Protein 9HI3 (pdb70)

Nearest PDB structures (foldseek):
  1a70-assembly1_A  TM=9.924E-01  e=4.306E-17  Spinacia oleracea
  4zho-assembly2_B  TM=9.972E-01  e=6.052E-15  Arabidopsis thaliana
  4zhp-assembly1_A  TM=9.972E-01  e=7.150E-15  Solanum tuberosum
  1off-assembly1_A  TM=9.955E-01  e=8.930E-15  Synechocystis sp. PCC 6803
  7akt-assembly1_A  TM=9.964E-01  e=3.787E-14  Chlamydomonas reinhardtii

InterPro domains:
  IPR001041 2Fe-2S ferredoxin-type iron-sulfur binding domain [PF00111] (62-131)
  IPR001041 2Fe-2S ferredoxin-type iron-sulfur binding domain [PS51085] (53-143)
  IPR001041 2Fe-2S ferredoxin-type iron-sulfur binding domain [cd00207] (55-138)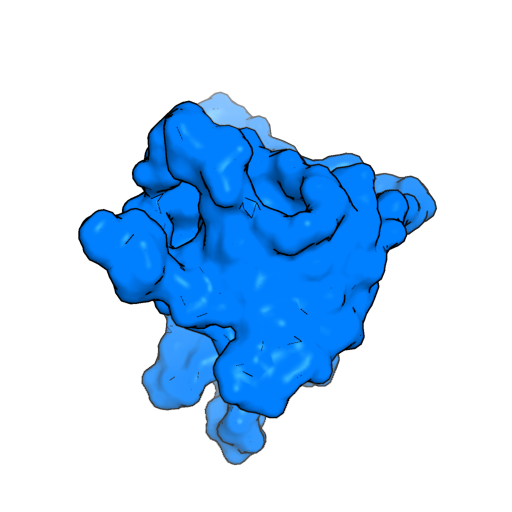
  IPR006058 2Fe-2S ferredoxin, iron-sulphur binding site [PS00197] (89-97)
  IPR010241 Ferredoxin [2Fe-2S], plant and bacteria [TIGR02008] (51-146)
  IPR012675 Beta-grasp domain superfamily [G3DSA:3.10.20.30] (50-147)
  IPR036010 2Fe-2S ferredoxin-like superfamily [SSF54292] (47-144)

Solvent-accessible surface area: 9962 Å² total; per-residue (Å²): 127,135,27,65,122,49,181,19,65,37,11,89,149,0,120,92,92,48,36,66,11,8,0,16,0,4,0,18,2,43,45,97,0,42,10,69,90,36,106,40,60,27,43,35,57,117,64,26,0,2,110,59,1,55,143,19,0,68,189,2,106,13,140,26,173,42,99,40,131,29,44,2,0,0,0,5,0,63,96,154,33,77,45,53,37,20,91,28,110,16,31,76,34,10,49,62,60,109,69,114,40,54,49,55,82,0,21,0,52,19,98,138,34,98,49,91,15,113,0,42,57,31,11,22,0,0,2,4,0,27,62,95,60,26,114,11,45,44,57,43,20,68,0,67,30,18,18,5,1,0,38,42,112,91,35,54,29,48,21,118,61,20,81,100,10,79,96,86,50,66,111,106,14,15,0,0,3,7,4,0,27,0,73,34,81,4,32,0,42,7,79,51,68,147,94,10,82,116

Foldseek 3Di:
DWWDDQDAFDQVVCQVVQHKWKWKKWWKAAQQFATHLIGIPDIVPPPGGPVRNVVSSRPTGDHDNHIGGTWMWMWTGHHPGDIDIGTDDGDCVNNPHPDFADWAKEWEQEPVGIDIDIFGQRGFQVVRCVSVVHDAFDDPLQLAALGWKKFWDDADKDQVRHDNDDVVVVVRGIDRRSRIGGPYYTYIYTPCSVVVVD

Sequence (198 aa):
FRALHRRVNYPSRAKALGVEGKVRRVKKFDITGSGTVTNVQVLSETPDGVFGDDVVKDMARWRYRTEEAPVENQVVSIVFKLNGHIRVDDQQGSAGSAGSAGSAAAYKVTLVTPTGNVEFQCPDDVYILDAAEEEEGIDLPYSCRAGSCSSCAGKLKTTGSLNQDDQSFLDDDDQIDEGWVLTCAAYPVSDVTIEETHKEEELTA

Radius of gyration: 17.13 Å; Cα contacts (8 Å, |Δi|>4): 457; chains: 1; bounding box: 43×39×42 Å

Organism: Spinacia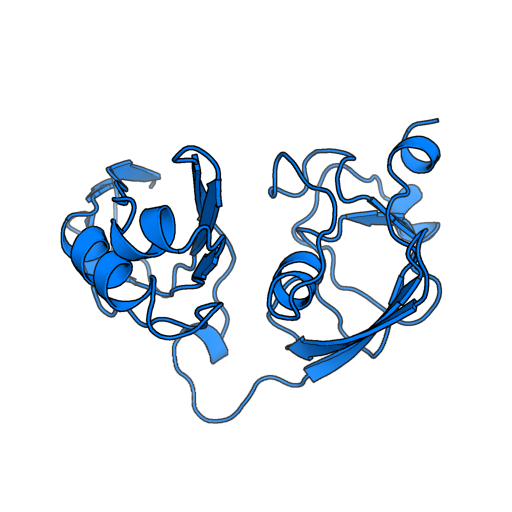 oleracea (NCBI:txid3562)

B-factor: mean 24.57, std 9.2, range [10.28, 77.16]

Structure (mmCIF, N/CA/C/O backbone):
data_9HI3
#
_entry.id   9HI3
#
_cell.length_a   66.678
_cell.length_b   67.446
_cell.length_c   85.969
_cell.angle_alpha   90.00
_cell.angle_beta   90.00
_cell.angle_gamma   90.00
#
_symmetry.space_group_name_H-M   'C 2 2 21'
#
loop_
_entity.id
_entity.type
_entity.pdbx_description
1 polymer 'Protein TonB,Ferredoxin-1, chloroplastic'
2 non-polymer 'FE2/S2 (INORGANIC) CLUSTER'
3 non-polymer 'NICKEL (II) ION'
4 non-polymer 'POTASSIUM ION'
5 water water
#
loop_
_atom_site.group_PDB
_atom_site.id
_atom_site.type_symbol
_atom_site.label_atom_id
_atom_site.label_alt_id
_atom_site.label_comp_id
_atom_site.label_asym_id
_atom_site.label_entity_id
_atom_site.label_seq_id
_atom_site.pdbx_PDB_ins_code
_atom_site.Cartn_x
_atom_site.Cartn_y
_atom_site.Cartn_z
_atom_site.occupancy
_atom_site.B_iso_or_equiv
_atom_site.auth_seq_id
_atom_site.auth_comp_id
_atom_site.auth_asym_id
_atom_site.auth_atom_id
_atom_site.pdbx_PDB_model_num
ATOM 1 N N . PHE A 1 1 ? -8.750 -2.029 6.069 1.00 38.28 13 PHE A N 1
ATOM 2 C CA . PHE A 1 1 ? -7.999 -3.307 5.891 1.00 34.18 13 PHE A CA 1
ATOM 3 C C . PHE A 1 1 ? -6.492 -3.057 5.881 1.00 30.22 13 PHE A C 1
ATOM 4 O O . PHE A 1 1 ? -5.979 -2.442 4.954 1.00 28.85 13 PHE A O 1
ATOM 12 N N . ARG A 1 2 ? -5.754 -3.598 6.854 1.00 26.17 14 ARG A N 1
ATOM 13 C CA . ARG A 1 2 ? -4.315 -3.380 6.863 1.00 26.76 14 ARG A CA 1
ATOM 14 C C . ARG A 1 2 ? -3.613 -4.258 7.893 1.00 21.46 14 ARG A C 1
ATOM 15 O O . ARG A 1 2 ? -4.227 -4.760 8.831 1.00 21.30 14 ARG A O 1
ATOM 23 N N . ALA A 1 3 ? -2.320 -4.487 7.650 1.00 21.17 15 ALA A N 1
ATOM 24 C CA . ALA A 1 3 ? -1.490 -5.253 8.564 1.00 20.72 15 ALA A CA 1
ATOM 25 C C . ALA A 1 3 ? -1.279 -4.450 9.846 1.00 19.43 15 ALA A C 1
ATOM 26 O O . ALA A 1 3 ? -1.103 -3.219 9.834 1.00 19.18 15 ALA A O 1
ATOM 28 N N . LEU A 1 4 ? -1.310 -5.146 10.992 1.00 18.26 16 LEU A N 1
ATOM 29 C CA . LEU A 1 4 ? -1.001 -4.537 12.276 1.00 17.56 16 LEU A CA 1
ATOM 30 C C . LEU A 1 4 ? 0.334 -5.020 12.834 1.00 16.02 16 LEU A C 1
ATOM 31 O O . LEU A 1 4 ? 1.127 -4.242 13.361 1.00 15.61 16 LEU A O 1
ATOM 36 N N . HIS A 1 5 ? 0.510 -6.338 12.846 1.00 15.37 17 HIS A N 1
ATOM 37 C CA . HIS A 1 5 ? 1.709 -6.914 13.411 1.00 15.13 17 HIS A CA 1
ATOM 38 C C . HIS A 1 5 ? 2.112 -8.088 12.530 1.00 15.76 17 HIS A C 1
ATOM 39 O O . HIS A 1 5 ? 1.367 -9.075 12.407 1.00 15.51 17 HIS A O 1
ATOM 46 N N . ARG A 1 6 ? 3.326 -7.994 11.982 1.00 15.89 18 ARG A N 1
ATOM 47 C CA . ARG A 1 6 ? 3.852 -8.998 11.072 1.00 14.94 18 ARG A CA 1
ATOM 48 C C . ARG A 1 6 ? 5.302 -9.366 11.394 1.00 14.67 18 ARG A C 1
ATOM 49 O O . ARG A 1 6 ? 6.151 -9.464 10.515 1.00 15.58 18 ARG A O 1
ATOM 57 N N . ARG A 1 7 ? 5.603 -9.581 12.672 1.00 15.22 19 ARG A N 1
ATOM 58 C CA . ARG A 1 7 ? 6.957 -9.838 13.095 1.00 14.98 19 ARG A CA 1
ATOM 59 C C . ARG A 1 7 ? 7.479 -11.132 12.483 1.00 16.19 19 ARG A C 1
ATOM 60 O O . ARG A 1 7 ? 6.785 -12.152 12.487 1.00 16.77 19 ARG A O 1
ATOM 68 N N . VAL A 1 8 ? 8.726 -11.042 12.015 1.00 16.25 20 VAL A N 1
ATOM 69 C CA . VAL A 1 8 ? 9.505 -12.191 11.583 1.00 17.00 20 VAL A CA 1
ATOM 70 C C . VAL A 1 8 ? 10.830 -12.144 12.328 1.00 18.30 20 VAL A C 1
ATOM 71 O O . VAL A 1 8 ? 11.499 -11.109 12.396 1.00 19.18 20 VAL A O 1
ATOM 75 N N . ASN A 1 9 ? 11.213 -13.309 12.853 1.00 18.12 21 ASN A N 1
ATOM 76 C CA . ASN A 1 9 ? 12.459 -13.501 13.566 1.00 18.83 21 ASN A CA 1
ATOM 77 C C . ASN A 1 9 ? 13.544 -13.979 12.604 1.00 18.66 21 ASN A C 1
ATOM 78 O O . ASN A 1 9 ? 13.263 -14.519 11.540 1.00 19.13 21 ASN A O 1
ATOM 83 N N . TYR A 1 10 ? 14.803 -13.669 12.944 1.00 19.88 22 TYR A N 1
ATOM 84 C CA . TYR A 1 10 ? 15.922 -14.057 12.100 1.00 20.01 22 TYR A CA 1
ATOM 85 C C . TYR A 1 10 ? 16.440 -15.409 12.577 1.00 20.57 22 TYR A C 1
ATOM 86 O O . TYR A 1 10 ? 16.885 -15.498 13.725 1.00 20.20 22 TYR A O 1
ATOM 95 N N . PRO A 1 11 ? 16.368 -16.492 11.779 1.00 21.38 23 PRO A N 1
ATOM 96 C CA . PRO A 1 11 ? 16.855 -17.792 12.233 1.00 19.82 23 PRO A CA 1
ATOM 97 C C . PRO A 1 11 ? 18.352 -17.774 12.504 1.00 21.10 23 PRO A C 1
ATOM 98 O O . PRO A 1 11 ? 19.127 -17.331 11.668 1.00 18.16 23 PRO A O 1
ATOM 102 N N . SER A 1 12 ? 18.749 -18.212 13.708 1.00 22.14 24 SER A N 1
ATOM 103 C CA . SER A 1 12 ? 20.136 -18.089 14.124 1.00 23.82 24 SER A CA 1
ATOM 104 C C . SER A 1 12 ? 21.064 -18.880 13.199 1.00 22.67 24 SER A C 1
ATOM 105 O O . SER A 1 12 ? 22.210 -18.480 12.996 1.00 21.72 24 SER A O 1
ATOM 108 N N . ARG A 1 13 ? 20.559 -19.982 12.648 1.00 25.01 25 ARG A N 1
ATOM 109 C CA . ARG A 1 13 ? 21.377 -20.831 11.806 1.00 26.21 25 ARG A CA 1
ATOM 110 C C . ARG A 1 13 ? 21.733 -20.104 10.511 1.00 24.75 25 ARG A C 1
ATOM 111 O O . ARG A 1 13 ? 22.853 -20.242 10.030 1.00 19.78 25 ARG A O 1
ATOM 119 N N . ALA A 1 14 ? 20.813 -19.273 9.993 1.00 23.68 26 ALA A N 1
ATOM 120 C CA . ALA A 1 14 ? 21.086 -18.504 8.792 1.00 20.49 26 ALA A CA 1
ATOM 121 C C . ALA A 1 14 ? 22.175 -17.481 9.072 1.00 20.52 26 ALA A C 1
ATOM 122 O O . ALA A 1 14 ? 23.072 -17.282 8.242 1.00 19.20 26 ALA A O 1
ATOM 124 N N . LYS A 1 15 ? 22.038 -16.823 10.230 1.00 18.39 27 LYS A N 1
ATOM 125 C CA . LYS A 1 15 ? 23.014 -15.844 10.681 1.00 23.53 27 LYS A CA 1
ATOM 126 C C . LYS A 1 15 ? 24.407 -16.477 10.733 1.00 23.81 27 LYS A C 1
ATOM 127 O O . LYS A 1 15 ? 25.363 -15.934 10.181 1.00 25.23 27 LYS A O 1
ATOM 133 N N . ALA A 1 16 ? 24.509 -17.621 11.413 1.00 22.04 28 ALA A N 1
ATOM 134 C CA . ALA A 1 16 ? 25.732 -18.390 11.598 1.00 24.78 28 ALA A CA 1
ATOM 135 C C . ALA A 1 16 ? 26.374 -18.809 10.282 1.00 24.58 28 ALA A C 1
ATOM 136 O O . ALA A 1 16 ? 27.599 -18.786 10.171 1.00 26.44 28 ALA A O 1
ATOM 138 N N . LEU A 1 17 ? 25.546 -19.277 9.346 1.00 22.92 29 LEU A N 1
ATOM 139 C CA . LEU A 1 17 ? 26.001 -19.731 8.040 1.00 24.58 29 LEU A CA 1
ATOM 140 C C . LEU A 1 17 ? 26.344 -18.588 7.087 1.00 26.93 29 LEU A C 1
ATOM 141 O O . LEU A 1 17 ? 26.892 -18.863 6.016 1.00 25.81 29 LEU A O 1
ATOM 146 N N . GLY A 1 18 ? 25.995 -17.337 7.428 1.00 22.26 30 GLY A N 1
ATOM 147 C CA . GLY A 1 18 ? 26.179 -16.188 6.551 1.00 23.22 30 GLY A CA 1
ATOM 148 C C . GLY A 1 18 ? 25.347 -16.284 5.271 1.00 21.11 30 GLY A C 1
ATOM 149 O O . GLY A 1 18 ? 25.765 -15.847 4.186 1.00 22.03 30 GLY A O 1
ATOM 150 N N . VAL A 1 19 ? 24.144 -16.871 5.413 1.00 19.61 31 VAL A N 1
ATOM 151 C CA . VAL A 1 19 ? 23.243 -17.073 4.293 1.00 20.92 31 VAL A CA 1
ATOM 152 C C . VAL A 1 19 ? 22.211 -15.939 4.280 1.00 21.83 31 VAL A C 1
ATOM 153 O O . VAL A 1 19 ? 21.522 -15.729 5.280 1.00 20.59 31 VAL A O 1
ATOM 157 N N . GLU A 1 20 ? 22.038 -15.340 3.099 1.00 19.63 32 GLU A N 1
ATOM 158 C CA . GLU A 1 20 ? 20.926 -14.453 2.790 1.00 22.22 32 GLU A CA 1
ATOM 159 C C . GLU A 1 20 ? 19.794 -15.301 2.224 1.00 28.86 32 GLU A C 1
ATOM 160 O O . GLU A 1 20 ? 19.987 -16.447 1.815 1.00 33.38 32 GLU A O 1
ATOM 166 N N . GLY A 1 21 ? 18.561 -14.804 2.281 1.00 26.50 33 GLY A N 1
ATOM 167 C CA . GLY A 1 21 ? 17.533 -15.682 1.755 1.00 25.32 33 GLY A CA 1
ATOM 168 C C . GLY A 1 21 ? 16.220 -14.974 1.463 1.00 25.72 33 GLY A C 1
ATOM 169 O O . GLY A 1 21 ? 16.120 -13.758 1.569 1.00 18.18 33 GLY A O 1
ATOM 170 N N . LYS A 1 22 ? 15.244 -15.802 1.079 1.00 22.60 34 LYS A N 1
ATOM 171 C CA . LYS A 1 22 ? 13.993 -15.283 0.566 1.00 22.38 34 LYS A CA 1
ATOM 172 C C . LYS A 1 22 ? 12.938 -16.370 0.661 1.00 22.22 34 LYS A C 1
ATOM 173 O O . LYS A 1 22 ? 13.197 -17.523 0.337 1.00 21.05 34 LYS A O 1
ATOM 179 N N . VAL A 1 23 ? 11.773 -15.990 1.190 1.00 19.63 35 VAL A N 1
ATOM 180 C CA . VAL A 1 23 ? 10.619 -16.863 1.268 1.00 22.32 35 VAL A CA 1
ATOM 181 C C . VAL A 1 23 ? 9.461 -16.125 0.616 1.00 21.70 35 VAL A C 1
ATOM 182 O O . VAL A 1 23 ? 9.265 -14.936 0.872 1.00 22.04 35 VAL A O 1
ATOM 186 N N A ARG A 1 24 ? 8.699 -16.834 -0.221 0.50 17.53 36 ARG A N 1
ATOM 187 N N B ARG A 1 24 ? 8.706 -16.833 -0.228 0.50 17.82 36 ARG A N 1
ATOM 188 C CA A ARG A 1 24 ? 7.431 -16.301 -0.689 0.50 16.69 36 ARG A CA 1
ATOM 189 C CA B ARG A 1 24 ? 7.431 -16.312 -0.692 0.50 17.22 36 ARG A CA 1
ATOM 190 C C A ARG A 1 24 ? 6.346 -17.232 -0.167 0.50 17.54 36 ARG A C 1
ATOM 191 C C B ARG A 1 24 ? 6.354 -17.238 -0.147 0.50 17.87 36 ARG A C 1
ATOM 192 O O A ARG A 1 24 ? 6.510 -18.452 -0.205 0.50 18.11 36 ARG A O 1
ATOM 193 O O B ARG A 1 24 ? 6.534 -18.457 -0.150 0.50 18.33 36 ARG A O 1
ATOM 208 N N . VAL A 1 25 ? 5.301 -16.642 0.412 1.00 16.80 37 VAL A N 1
ATOM 209 C CA . VAL A 1 25 ? 4.340 -17.420 1.166 1.00 17.81 37 VAL A CA 1
ATOM 210 C C . VAL A 1 25 ? 2.953 -16.839 0.968 1.00 18.73 37 VAL A C 1
ATOM 211 O O . VAL A 1 25 ? 2.803 -15.620 0.981 1.00 16.61 37 VAL A O 1
ATOM 215 N N A LYS A 1 26 ? 1.971 -17.740 0.863 0.50 18.57 38 LYS A N 1
ATOM 216 N N B LYS A 1 26 ? 1.974 -17.750 0.822 0.50 18.57 38 LYS A N 1
ATOM 217 C CA A LYS A 1 26 ? 0.576 -17.368 0.722 0.50 20.52 38 LYS A CA 1
ATOM 218 C CA B LYS A 1 26 ? 0.549 -17.476 0.701 0.50 20.45 38 LYS A CA 1
ATOM 219 C C A LYS A 1 26 ? -0.160 -17.663 2.028 0.50 19.75 38 LYS A C 1
ATOM 220 C C B LYS A 1 26 ? -0.122 -17.632 2.066 0.50 19.47 38 LYS A C 1
ATOM 221 O O A LYS A 1 26 ? 0.162 -18.611 2.737 0.50 18.60 38 LYS A O 1
ATOM 222 O O B LYS A 1 26 ? 0.282 -18.471 2.862 0.50 17.71 38 LYS A O 1
ATOM 233 N N . PHE A 1 27 ? -1.171 -16.847 2.322 1.00 18.73 39 PHE A N 1
ATOM 234 C CA . PHE A 1 27 ? -1.967 -17.026 3.519 1.00 19.54 39 PHE A CA 1
ATOM 235 C C . PHE A 1 27 ? -3.315 -16.360 3.305 1.00 19.22 39 PHE A C 1
ATOM 236 O O . PHE A 1 27 ? -3.468 -15.526 2.425 1.00 20.60 39 PHE A O 1
ATOM 244 N N . ASP A 1 28 ? -4.288 -16.758 4.132 1.00 20.79 40 ASP A N 1
ATOM 245 C CA . ASP A 1 28 ? -5.563 -16.075 4.225 1.00 20.38 40 ASP A CA 1
ATOM 246 C C . ASP A 1 28 ? -5.668 -15.338 5.565 1.00 18.63 40 ASP A C 1
ATOM 247 O O . ASP A 1 28 ? -4.991 -15.673 6.532 1.00 21.34 40 ASP A O 1
ATOM 252 N N . ILE A 1 29 ? -6.526 -14.314 5.610 1.00 21.62 41 ILE A N 1
ATOM 253 C CA . ILE A 1 29 ? -6.835 -13.596 6.836 1.00 21.23 41 ILE A CA 1
ATOM 254 C C . ILE A 1 29 ? -8.284 -13.870 7.220 1.00 21.07 41 ILE A C 1
ATOM 255 O O . ILE A 1 29 ? -9.136 -13.773 6.343 1.00 19.45 41 ILE A O 1
ATOM 260 N N . THR A 1 30 ? -8.539 -14.109 8.515 1.00 21.89 42 THR A N 1
ATOM 261 C CA . THR A 1 30 ? -9.862 -14.376 9.043 1.00 22.13 42 THR A CA 1
ATOM 262 C C . THR A 1 30 ? -10.561 -13.040 9.286 1.00 22.07 42 THR A C 1
ATOM 263 O O . THR A 1 30 ? -9.929 -11.984 9.325 1.00 21.84 42 THR A O 1
ATOM 267 N N . GLY A 1 31 ? -11.876 -13.087 9.491 1.00 18.94 43 GLY A N 1
ATOM 268 C CA . GLY A 1 31 ? -12.579 -11.878 9.913 1.00 22.12 43 GLY A CA 1
ATOM 269 C C . GLY A 1 31 ? -12.072 -11.314 11.252 1.00 22.48 43 GLY A C 1
ATOM 270 O O . GLY A 1 31 ? -12.225 -10.128 11.539 1.00 25.26 43 GLY A O 1
ATOM 271 N N . SER A 1 32 ? -11.412 -12.144 12.061 1.00 20.53 44 SER A N 1
ATOM 272 C CA . SER A 1 32 ? -10.797 -11.665 13.293 1.00 24.92 44 SER A CA 1
ATOM 273 C C . SER A 1 32 ? -9.453 -10.975 13.044 1.00 21.95 44 SER A C 1
ATOM 274 O O . SER A 1 32 ? -8.789 -10.579 14.000 1.00 23.07 44 SER A O 1
ATOM 277 N N . GLY A 1 33 ? -8.943 -11.038 11.814 1.00 20.73 45 GLY A N 1
ATOM 278 C CA . GLY A 1 33 ? -7.613 -10.508 11.554 1.00 19.73 45 GLY A CA 1
ATOM 279 C C . GLY A 1 33 ? -6.469 -11.473 11.867 1.00 19.82 45 GLY A C 1
ATOM 280 O O . GLY A 1 33 ? -5.324 -11.039 12.013 1.00 20.81 45 GLY A O 1
ATOM 281 N N . THR A 1 34 ? -6.724 -12.782 11.987 1.00 19.90 46 THR A N 1
ATOM 282 C CA . THR A 1 34 ? -5.619 -13.705 12.217 1.00 19.54 46 THR A CA 1
ATOM 283 C C . THR A 1 34 ? -5.290 -14.405 10.901 1.00 21.82 46 THR A C 1
ATOM 284 O O . THR A 1 34 ? -6.053 -14.285 9.937 1.00 22.84 46 THR A O 1
ATOM 288 N N . VAL A 1 35 ? -4.120 -15.068 10.847 1.00 20.73 47 VAL A N 1
ATOM 289 C CA . VAL A 1 35 ? -3.605 -15.623 9.608 1.00 21.14 47 VAL A CA 1
ATOM 290 C C . VAL A 1 35 ? -3.782 -17.143 9.617 1.00 25.14 47 VAL A C 1
ATOM 291 O O . VAL A 1 35 ? -3.553 -17.724 10.669 1.00 28.30 47 VAL A O 1
ATOM 295 N N . THR A 1 36 ? -4.299 -17.741 8.535 1.00 23.94 48 THR A N 1
ATOM 296 C CA . THR A 1 36 ? -4.426 -19.193 8.417 1.00 30.82 48 THR A CA 1
ATOM 297 C C . THR A 1 36 ? -4.172 -19.636 6.979 1.00 29.47 48 THR A C 1
ATOM 298 O O . THR A 1 36 ? -3.942 -18.798 6.123 1.00 28.29 48 THR A O 1
ATOM 302 N N . ASN A 1 37 ? -4.254 -20.953 6.721 1.00 28.04 49 ASN A N 1
ATOM 303 C CA . ASN A 1 37 ? -4.179 -21.484 5.365 1.00 26.18 49 ASN A CA 1
ATOM 304 C C . ASN A 1 37 ? -2.859 -21.009 4.755 1.00 26.38 49 ASN A C 1
ATOM 305 O O . ASN A 1 37 ? -2.839 -20.590 3.598 1.00 28.40 49 ASN A O 1
ATOM 310 N N . VAL A 1 38 ? -1.773 -21.145 5.526 1.00 24.32 50 VAL A N 1
ATOM 311 C CA . VAL A 1 38 ? -0.456 -20.634 5.186 1.00 28.78 50 VAL A CA 1
ATOM 312 C C . VAL A 1 38 ? 0.230 -21.685 4.313 1.00 33.13 50 VAL A C 1
ATOM 313 O O . VAL A 1 38 ? 0.235 -22.860 4.668 1.00 29.46 50 VAL A O 1
ATOM 317 N N . GLN A 1 39 ? 0.810 -21.269 3.183 1.00 27.49 51 GLN A N 1
ATOM 318 C CA . GLN A 1 39 ? 1.579 -22.192 2.356 1.00 33.44 51 GLN A CA 1
ATOM 319 C C . GLN A 1 39 ? 2.806 -21.495 1.766 1.00 24.27 51 GLN A C 1
ATOM 320 O O . GLN A 1 39 ? 2.668 -20.494 1.066 1.00 21.49 51 GLN A O 1
ATOM 326 N N . VAL A 1 40 ? 3.989 -22.045 2.047 1.00 22.93 52 VAL A N 1
ATOM 327 C CA . VAL A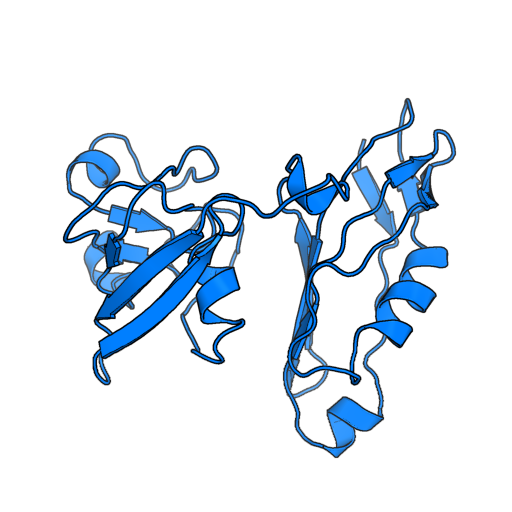 1 40 ? 5.222 -21.536 1.476 1.00 21.79 52 VAL A CA 1
ATOM 328 C C . VAL A 1 40 ? 5.192 -21.820 -0.026 1.00 23.05 52 VAL A C 1
ATOM 329 O O . VAL A 1 40 ? 4.882 -22.939 -0.427 1.00 22.63 52 VAL A O 1
ATOM 333 N N . LEU A 1 41 ? 5.455 -20.800 -0.839 1.00 20.50 53 LEU A N 1
ATOM 334 C CA . LEU A 1 41 ? 5.483 -20.943 -2.288 1.00 21.79 53 LEU A CA 1
ATOM 335 C C . LEU A 1 41 ? 6.905 -21.287 -2.731 1.00 24.79 53 LEU A C 1
ATOM 336 O O . LEU A 1 41 ? 7.146 -21.976 -3.723 1.00 21.18 53 LEU A O 1
ATOM 341 N N . SER A 1 42 ? 7.883 -20.690 -2.047 1.00 23.41 54 SER A N 1
ATOM 342 C CA . SER A 1 42 ? 9.277 -20.906 -2.398 1.00 24.06 54 SER A CA 1
ATOM 343 C C . SER A 1 42 ? 10.133 -20.459 -1.220 1.00 23.45 54 SER A C 1
ATOM 344 O O . SER A 1 42 ? 9.736 -19.574 -0.456 1.00 21.35 54 SER A O 1
ATOM 347 N N . GLU A 1 43 ? 11.296 -21.104 -1.083 1.00 21.61 55 GLU A N 1
ATOM 348 C CA . GLU A 1 43 ? 12.253 -20.756 -0.043 1.00 26.39 55 GLU A CA 1
ATOM 349 C C . GLU A 1 43 ? 13.651 -20.975 -0.605 1.00 28.80 55 GLU A C 1
ATOM 350 O O . GLU A 1 43 ? 13.942 -22.049 -1.125 1.00 26.11 55 GLU A O 1
ATOM 356 N N . THR A 1 44 ? 14.461 -19.914 -0.528 1.00 25.25 56 THR A N 1
ATOM 357 C CA . THR A 1 44 ? 15.787 -19.866 -1.125 1.00 28.68 56 THR A CA 1
ATOM 358 C C . THR A 1 44 ? 16.825 -19.418 -0.105 1.00 27.77 56 THR A C 1
ATOM 359 O O . THR A 1 44 ? 16.658 -18.341 0.469 1.00 23.66 56 THR A O 1
ATOM 363 N N . PRO A 1 45 ? 17.835 -20.231 0.268 1.00 28.13 57 PRO A N 1
ATOM 364 C CA . PRO A 1 45 ? 17.888 -21.655 -0.054 1.00 29.77 57 PRO A CA 1
ATOM 365 C C . PRO A 1 45 ? 16.859 -22.415 0.771 1.00 32.52 57 PRO A C 1
ATOM 366 O O . PRO A 1 45 ? 16.248 -21.818 1.653 1.00 34.11 57 PRO A O 1
ATOM 370 N N . ASP A 1 46 ? 16.761 -23.734 0.558 1.00 31.47 58 ASP A N 1
ATOM 371 C CA . ASP A 1 46 ? 15.697 -24.532 1.143 1.00 32.27 58 ASP A CA 1
ATOM 372 C C . ASP A 1 46 ? 16.142 -24.932 2.543 1.00 29.76 58 ASP A C 1
ATOM 373 O O . ASP A 1 46 ? 17.336 -25.046 2.761 1.00 34.35 58 ASP A O 1
ATOM 378 N N . GLY A 1 47 ? 15.178 -25.022 3.460 1.00 32.22 59 GLY A N 1
ATOM 379 C CA . GLY A 1 47 ? 15.324 -25.668 4.752 1.00 36.21 59 GLY A CA 1
ATOM 380 C C . GLY A 1 47 ? 15.992 -24.759 5.774 1.00 37.49 59 GLY A C 1
ATOM 381 O O . GLY A 1 47 ? 16.468 -25.257 6.785 1.00 35.44 59 GLY A O 1
ATOM 382 N N . VAL A 1 48 ? 16.036 -23.447 5.510 1.00 30.95 60 VAL A N 1
ATOM 383 C CA . VAL A 1 48 ? 16.698 -22.527 6.422 1.00 27.94 60 VAL A CA 1
ATOM 384 C C . VAL A 1 48 ? 15.670 -21.560 7.007 1.00 25.13 60 VAL A C 1
ATOM 385 O O . VAL A 1 48 ? 15.705 -21.296 8.205 1.00 24.21 60 VAL A O 1
ATOM 389 N N . PHE A 1 49 ? 14.757 -21.027 6.186 1.00 23.90 61 PHE A N 1
ATOM 390 C CA . PHE A 1 49 ? 13.869 -19.976 6.673 1.00 22.67 61 PHE A CA 1
ATOM 391 C C . PHE A 1 49 ? 12.384 -20.298 6.748 1.00 25.18 61 PHE A C 1
ATOM 392 O O . PHE A 1 49 ? 11.663 -19.722 7.562 1.00 24.14 61 PHE A O 1
ATOM 400 N N . GLY A 1 50 ? 11.943 -21.236 5.906 1.00 25.79 62 GLY A N 1
ATOM 401 C CA . GLY A 1 50 ? 10.531 -21.510 5.723 1.00 24.56 62 GLY A CA 1
ATOM 402 C C . GLY A 1 50 ? 9.795 -21.886 7.007 1.00 25.06 62 GLY A C 1
ATOM 403 O O . GLY A 1 50 ? 8.758 -21.310 7.332 1.00 21.80 62 GLY A O 1
ATOM 404 N N . ASP A 1 51 ? 10.292 -22.905 7.718 1.00 26.12 63 ASP A N 1
ATOM 405 C CA . ASP A 1 51 ? 9.549 -23.433 8.850 1.00 27.24 63 ASP A CA 1
ATOM 406 C C . ASP A 1 51 ? 9.364 -22.341 9.905 1.00 24.80 63 ASP A C 1
ATOM 407 O O . ASP A 1 51 ? 8.309 -22.246 10.521 1.00 24.40 63 ASP A O 1
ATOM 412 N N . ASP A 1 52 ? 10.417 -21.545 10.115 1.00 23.51 64 ASP A N 1
ATOM 413 C CA . ASP A 1 52 ? 10.399 -20.494 11.108 1.00 23.77 64 ASP A CA 1
ATOM 414 C C . ASP A 1 52 ? 9.421 -19.401 10.709 1.00 19.39 64 ASP A C 1
ATOM 415 O O . ASP A 1 52 ? 8.691 -18.903 11.549 1.00 20.23 64 ASP A O 1
ATOM 420 N N . VAL A 1 53 ? 9.361 -19.099 9.419 1.00 19.60 65 VAL A N 1
ATOM 421 C CA . VAL A 1 53 ? 8.479 -18.051 8.944 1.00 18.71 65 VAL A CA 1
ATOM 422 C C . VAL A 1 53 ? 7.030 -18.472 9.169 1.00 18.78 65 VAL A C 1
ATOM 423 O O . VAL A 1 53 ? 6.187 -17.709 9.633 1.00 19.09 65 VAL A O 1
ATOM 427 N N . VAL A 1 54 ? 6.721 -19.742 8.901 1.00 20.99 66 VAL A N 1
ATOM 428 C CA . VAL A 1 54 ? 5.348 -20.197 9.072 1.00 20.14 66 VAL A CA 1
ATOM 429 C C . VAL A 1 54 ? 4.953 -20.086 10.544 1.00 18.16 66 VAL A C 1
ATOM 430 O O . VAL A 1 54 ? 3.845 -19.653 10.870 1.00 22.20 66 VAL A O 1
ATOM 434 N N . LYS A 1 55 ? 5.893 -20.399 11.435 1.00 19.15 67 LYS A N 1
ATOM 435 C CA . LYS A 1 55 ? 5.649 -20.326 12.866 1.00 21.00 67 LYS A CA 1
ATOM 436 C C . LYS A 1 55 ? 5.359 -18.882 13.250 1.00 20.48 67 LYS A C 1
ATOM 437 O O . LYS A 1 55 ? 4.404 -18.611 13.954 1.00 17.64 67 LYS A O 1
ATOM 443 N N . ASP A 1 56 ? 6.197 -17.968 12.760 1.00 19.97 68 ASP A N 1
ATOM 444 C CA . ASP A 1 56 ? 6.015 -16.565 13.060 1.00 18.16 68 ASP A CA 1
ATOM 445 C C . ASP A 1 56 ? 4.659 -16.066 12.586 1.00 17.39 68 ASP A C 1
ATOM 446 O O . ASP A 1 56 ? 4.016 -15.281 13.294 1.00 18.71 68 ASP A O 1
ATOM 451 N N . MET A 1 57 ? 4.245 -16.500 11.389 1.00 18.95 69 MET A N 1
ATOM 452 C CA . MET A 1 57 ? 3.022 -15.990 10.795 1.00 19.89 69 MET A CA 1
ATOM 453 C C . MET A 1 57 ? 1.781 -16.386 11.595 1.00 21.37 69 MET A C 1
ATOM 454 O O . MET A 1 57 ? 0.758 -15.706 11.560 1.00 21.51 69 MET A O 1
ATOM 459 N N . ALA A 1 58 ? 1.864 -17.454 12.386 1.00 22.09 70 ALA A N 1
ATOM 460 C CA . ALA A 1 58 ? 0.748 -17.826 13.240 1.00 24.84 70 ALA A CA 1
ATOM 461 C C . ALA A 1 58 ? 0.348 -16.685 14.169 1.00 22.23 70 ALA A C 1
ATOM 462 O O . ALA A 1 58 ? -0.803 -16.671 14.576 1.00 21.56 70 ALA A O 1
ATOM 464 N N . ARG A 1 59 ? 1.268 -15.771 14.531 1.00 21.00 71 ARG A N 1
ATOM 465 C CA . ARG A 1 59 ? 0.959 -14.688 15.445 1.00 22.45 71 ARG A CA 1
ATOM 466 C C . ARG A 1 59 ? 0.702 -13.354 14.750 1.00 21.12 71 ARG A C 1
ATOM 467 O O . ARG A 1 59 ? 0.425 -12.346 15.401 1.00 19.43 71 ARG A O 1
ATOM 475 N N . TRP A 1 60 ? 0.683 -13.347 13.411 1.00 18.01 72 TRP A N 1
ATOM 476 C CA . TRP A 1 60 ? 0.408 -12.087 12.747 1.00 16.68 72 TRP A CA 1
ATOM 477 C C . TRP A 1 60 ? -0.996 -11.593 13.049 1.00 17.62 72 TRP A C 1
ATOM 478 O O . TRP A 1 60 ? -1.936 -12.354 13.280 1.00 16.45 72 TRP A O 1
ATOM 489 N N . ARG A 1 61 ? -1.141 -10.280 12.927 1.00 15.54 73 ARG A N 1
ATOM 490 C CA . ARG A 1 61 ? -2.405 -9.589 13.128 1.00 19.70 73 ARG A CA 1
ATOM 491 C C . ARG A 1 61 ? -2.689 -8.542 12.057 1.00 18.85 73 ARG A C 1
ATOM 492 O O . ARG A 1 61 ? -1.830 -7.760 11.615 1.00 16.38 73 ARG A O 1
ATOM 500 N N . TYR A 1 62 ? -3.949 -8.561 11.605 1.00 16.91 74 TYR A N 1
ATOM 501 C CA . TYR A 1 62 ? -4.480 -7.569 10.701 1.00 17.03 74 TYR A CA 1
ATOM 502 C C . TYR A 1 62 ? -5.733 -6.942 11.304 1.00 19.92 74 TYR A C 1
ATOM 503 O O . TYR A 1 62 ? -6.383 -7.551 12.158 1.00 19.78 74 TYR A O 1
ATOM 512 N N . ARG A 1 63 ? -6.038 -5.730 10.830 1.00 20.60 75 ARG A N 1
ATOM 513 C CA . ARG A 1 63 ? -7.345 -5.109 10.959 1.00 21.53 75 ARG A CA 1
ATOM 514 C C . ARG A 1 63 ? -8.144 -5.333 9.681 1.00 19.36 75 ARG A C 1
ATOM 515 O O . ARG A 1 63 ? -7.652 -5.056 8.585 1.00 21.89 75 ARG A O 1
ATOM 523 N N . THR A 1 64 ? -9.380 -5.858 9.806 1.00 22.85 76 THR A N 1
ATOM 524 C CA . THR A 1 64 ? -10.185 -6.157 8.631 1.00 25.45 76 THR A CA 1
ATOM 525 C C . THR A 1 64 ? -11.661 -6.212 9.032 1.00 28.41 76 THR A C 1
ATOM 526 O O . THR A 1 64 ? -11.972 -6.576 10.168 1.00 28.29 76 THR A O 1
ATOM 530 N N A GLU A 1 65 ? -12.464 -5.820 8.028 0.50 28.20 77 GLU A N 1
ATOM 531 N N B GLU A 1 65 ? -12.604 -5.890 8.152 0.50 30.90 77 GLU A N 1
ATOM 532 C CA A GLU A 1 65 ? -13.923 -5.800 7.990 0.50 33.05 77 GLU A CA 1
ATOM 533 C CA B GLU A 1 65 ? -13.983 -6.143 8.547 0.50 34.04 77 GLU A CA 1
ATOM 534 C C A GLU A 1 65 ? -14.519 -7.121 7.499 0.50 29.91 77 GLU A C 1
ATOM 535 C C B GLU A 1 65 ? -14.473 -7.460 7.942 0.50 31.40 77 GLU A C 1
ATOM 536 O O A GLU A 1 65 ? -15.740 -7.245 7.451 0.50 25.48 77 GLU A O 1
ATOM 537 O O B GLU A 1 65 ? -15.519 -7.983 8.336 0.50 28.80 77 GLU A O 1
ATOM 548 N N . ALA A 1 66 ? -13.680 -8.063 7.045 1.00 28.85 78 ALA A N 1
ATOM 549 C CA . ALA A 1 66 ? -14.124 -9.300 6.421 1.00 25.74 78 ALA A CA 1
ATOM 550 C C . ALA A 1 66 ? -12.925 -10.202 6.135 1.00 25.38 78 ALA A C 1
ATOM 551 O O . ALA A 1 66 ? -11.791 -9.717 6.001 1.00 22.33 78 ALA A O 1
ATOM 553 N N . PRO A 1 67 ? -13.103 -11.533 6.016 1.00 24.38 79 PRO A N 1
ATOM 554 C CA . PRO A 1 67 ? -11.970 -12.366 5.647 1.00 23.76 79 PRO A CA 1
ATOM 555 C C . PRO A 1 67 ? -11.449 -12.009 4.252 1.00 19.18 79 PRO A C 1
ATOM 556 O O . PRO A 1 67 ? -12.168 -11.491 3.406 1.00 19.46 79 PRO A O 1
ATOM 560 N N . VAL A 1 68 ? -10.146 -12.224 4.054 1.00 20.52 80 VAL A N 1
ATOM 561 C CA . VAL A 1 68 ? -9.426 -11.941 2.817 1.00 20.69 80 VAL A CA 1
ATOM 562 C C . VAL A 1 68 ? -8.627 -13.181 2.438 1.00 19.59 80 VAL A C 1
ATOM 563 O O . VAL A 1 68 ? -7.915 -13.728 3.261 1.00 23.73 80 VAL A O 1
ATOM 567 N N . GLU A 1 69 ? -8.706 -13.569 1.162 1.00 22.29 81 GLU A N 1
ATOM 568 C CA . GLU A 1 69 ? -8.109 -14.810 0.703 1.00 24.24 81 GLU A CA 1
ATOM 569 C C . GLU A 1 69 ? -6.803 -14.508 -0.035 1.00 18.97 81 GLU A C 1
ATOM 570 O O . GLU A 1 69 ? -6.692 -13.474 -0.680 1.00 19.74 81 GLU A O 1
ATOM 576 N N . ASN A 1 70 ? -5.879 -15.471 0.004 1.00 19.86 82 ASN A N 1
ATOM 577 C CA . ASN A 1 70 ? -4.789 -15.593 -0.952 1.00 17.99 82 ASN A CA 1
ATOM 578 C C . ASN A 1 70 ? -3.941 -14.325 -1.005 1.00 18.24 82 ASN A C 1
ATOM 579 O O . ASN A 1 70 ? -3.593 -13.809 -2.059 1.00 20.09 82 ASN A O 1
ATOM 584 N N . GLN A 1 71 ? -3.558 -13.844 0.172 1.00 18.85 83 GLN A N 1
ATOM 585 C CA . GLN A 1 71 ? -2.522 -12.821 0.281 1.00 19.89 83 GLN A CA 1
ATOM 586 C C . GLN A 1 71 ? -1.173 -13.499 0.057 1.00 19.20 83 GLN A C 1
ATOM 587 O O . GLN A 1 71 ? -1.006 -14.666 0.406 1.00 18.92 83 GLN A O 1
ATOM 593 N N . VAL A 1 72 ? -0.210 -12.732 -0.482 1.00 18.59 84 VAL A N 1
ATOM 594 C CA . VAL A 1 72 ? 1.122 -13.273 -0.644 1.00 15.72 84 VAL A CA 1
ATOM 595 C C . VAL A 1 72 ? 2.105 -12.202 -0.200 1.00 16.70 84 VAL A C 1
ATOM 596 O O . VAL A 1 72 ? 1.870 -11.024 -0.444 1.00 15.90 84 VAL A O 1
ATOM 600 N N . VAL A 1 73 ? 3.138 -12.625 0.528 1.00 16.97 85 VAL A N 1
ATOM 601 C CA . VAL A 1 73 ? 4.255 -11.746 0.812 1.00 17.73 85 VAL A CA 1
ATOM 602 C C . VAL A 1 73 ? 5.550 -12.404 0.356 1.00 18.17 85 VAL A C 1
ATOM 603 O O . VAL A 1 73 ? 5.696 -13.626 0.353 1.00 18.33 85 VAL A O 1
ATOM 607 N N . SER A 1 74 ? 6.524 -11.519 0.145 1.00 16.94 86 SER A N 1
ATOM 608 C CA . SER A 1 74 ? 7.911 -11.911 0.043 1.00 20.20 86 SER A CA 1
ATOM 609 C C . SER A 1 74 ? 8.571 -11.514 1.362 1.00 18.96 86 SER A C 1
ATOM 610 O O . SER A 1 74 ? 8.355 -10.422 1.875 1.00 18.09 86 SER A O 1
ATOM 613 N N . ILE A 1 75 ? 9.398 -12.415 1.898 1.00 17.47 87 ILE A N 1
ATOM 614 C CA . ILE A 1 75 ? 10.162 -12.130 3.102 1.00 16.99 87 ILE A CA 1
ATOM 615 C C . ILE A 1 75 ? 11.624 -12.323 2.719 1.00 18.26 87 ILE A C 1
ATOM 616 O O . ILE A 1 75 ? 12.051 -13.445 2.413 1.00 17.91 87 ILE A O 1
ATOM 621 N N . VAL A 1 76 ? 12.352 -11.206 2.747 1.00 15.50 88 VAL A N 1
ATOM 622 C CA . VAL A 1 76 ? 13.758 -11.196 2.390 1.00 18.58 88 VAL A CA 1
ATOM 623 C C . VAL A 1 76 ? 14.618 -11.064 3.650 1.00 19.86 88 VAL A C 1
ATOM 624 O O . VAL A 1 76 ? 14.322 -10.245 4.509 1.00 18.75 88 VAL A O 1
ATOM 628 N N . PHE A 1 77 ? 15.684 -11.864 3.729 1.00 18.26 89 PHE A N 1
ATOM 629 C CA . PHE A 1 77 ? 16.635 -11.863 4.829 1.00 18.50 89 PHE A CA 1
ATOM 630 C C . PHE A 1 77 ? 18.007 -11.528 4.263 1.00 18.60 89 PHE A C 1
ATOM 631 O O . PHE A 1 77 ? 18.451 -12.209 3.334 1.00 19.75 89 PHE A O 1
ATOM 639 N N . LYS A 1 78 ? 18.644 -10.464 4.780 1.00 19.96 90 LYS A N 1
ATOM 640 C CA . LYS A 1 78 ? 19.966 -10.063 4.335 1.00 18.87 90 LYS A CA 1
ATOM 641 C C . LYS A 1 78 ? 20.914 -10.027 5.531 1.00 19.88 90 LYS A C 1
ATOM 642 O O . LYS A 1 78 ? 20.515 -10.219 6.685 1.00 18.51 90 LYS A O 1
ATOM 648 N N . LEU A 1 79 ? 22.188 -9.696 5.259 1.00 20.92 91 LEU A N 1
ATOM 649 C CA . LEU A 1 79 ? 23.198 -9.754 6.299 1.00 22.24 91 LEU A CA 1
ATOM 650 C C . LEU A 1 79 ? 22.897 -8.721 7.384 1.00 21.12 91 LEU A C 1
ATOM 651 O O . LEU A 1 79 ? 22.112 -7.793 7.170 1.00 20.28 91 LEU A O 1
ATOM 656 N N . ASN A 1 80 ? 23.525 -8.913 8.552 1.00 21.26 92 ASN A N 1
ATOM 657 C CA . ASN A 1 80 ? 23.420 -7.942 9.627 1.00 22.13 92 ASN A CA 1
ATOM 658 C C . ASN A 1 80 ? 21.971 -7.800 10.103 1.00 20.65 92 ASN A C 1
ATOM 659 O O . ASN A 1 80 ? 21.535 -6.709 10.473 1.00 17.17 92 ASN A O 1
ATOM 664 N N . GLY A 1 81 ? 21.194 -8.888 10.076 1.00 17.98 93 GLY A N 1
ATOM 665 C CA . GLY A 1 81 ? 19.894 -8.900 10.728 1.00 17.80 93 GLY A CA 1
ATOM 666 C C . GLY A 1 81 ? 18.749 -8.267 9.934 1.00 15.89 93 GLY A C 1
ATOM 667 O O . GLY A 1 81 ? 17.634 -8.144 10.457 1.00 17.63 93 GLY A O 1
ATOM 668 N N . HIS A 1 82 ? 18.948 -7.983 8.639 1.00 16.36 94 HIS A N 1
ATOM 669 C CA . HIS A 1 82 ? 17.885 -7.297 7.911 1.00 16.41 94 HIS A CA 1
ATOM 670 C C . HIS A 1 82 ? 16.792 -8.286 7.517 1.00 17.16 94 HIS A C 1
ATOM 671 O O . HIS A 1 82 ? 17.103 -9.325 6.938 1.00 15.64 94 HIS A O 1
ATOM 678 N N . ILE A 1 83 ? 15.524 -7.930 7.772 1.00 15.89 95 ILE A N 1
ATOM 679 C CA . ILE A 1 83 ? 14.368 -8.659 7.266 1.00 16.43 95 ILE A CA 1
ATOM 680 C C . ILE A 1 83 ? 13.364 -7.633 6.738 1.00 17.33 95 ILE A C 1
ATOM 681 O O . ILE A 1 83 ? 13.153 -6.618 7.392 1.00 16.64 95 ILE A O 1
ATOM 686 N N . ARG A 1 84 ? 12.759 -7.922 5.581 1.00 16.47 96 ARG A N 1
ATOM 687 C CA . ARG A 1 84 ? 11.675 -7.082 5.085 1.00 17.93 96 ARG A CA 1
ATOM 688 C C . ARG A 1 84 ? 10.528 -7.951 4.574 1.00 18.27 96 ARG A C 1
ATOM 689 O O . ARG A 1 84 ? 10.774 -9.037 4.044 1.00 17.25 96 ARG A O 1
ATOM 697 N N . VAL A 1 85 ? 9.312 -7.436 4.791 1.00 15.08 97 VAL A N 1
ATOM 698 C CA . VAL A 1 85 ? 8.108 -8.143 4.386 1.00 15.97 97 VAL A CA 1
ATOM 699 C C . VAL A 1 85 ? 7.422 -7.257 3.350 1.00 16.92 97 VAL A C 1
ATOM 700 O O . VAL A 1 85 ? 7.099 -6.112 3.651 1.00 16.34 97 VAL A O 1
ATOM 704 N N . ASP A 1 86 ? 7.273 -7.757 2.115 1.00 17.63 98 ASP A N 1
ATOM 705 C CA . ASP A 1 86 ? 6.690 -7.0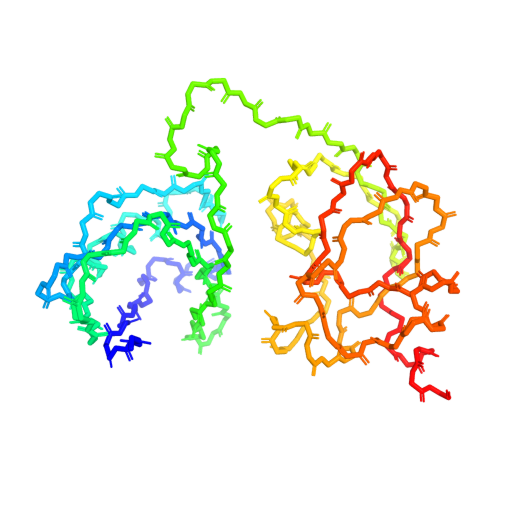22 1.004 1.00 18.82 98 ASP A CA 1
ATOM 706 C C . ASP A 1 86 ? 5.459 -7.760 0.486 1.00 16.50 98 ASP A C 1
ATOM 707 O O . ASP A 1 86 ? 5.480 -8.950 0.194 1.00 18.74 98 ASP A O 1
ATOM 712 N N . ASP A 1 87 ? 4.379 -7.006 0.325 1.00 18.25 99 ASP A N 1
ATOM 713 C CA . ASP A 1 87 ? 3.136 -7.542 -0.195 1.00 18.46 99 ASP A CA 1
ATOM 714 C C . ASP A 1 87 ? 3.215 -7.694 -1.713 1.00 17.30 99 ASP A C 1
ATOM 715 O O . ASP A 1 87 ? 3.732 -6.851 -2.436 1.00 18.11 99 ASP A O 1
ATOM 720 N N . GLN A 1 88 ? 2.687 -8.807 -2.199 1.00 15.75 100 GLN A N 1
ATOM 721 C CA . GLN A 1 88 ? 2.621 -9.138 -3.612 1.00 16.82 100 GLN A CA 1
ATOM 722 C C . GLN A 1 88 ? 1.187 -9.548 -3.938 1.00 20.43 100 GLN A C 1
ATOM 723 O O . GLN A 1 88 ? 0.307 -9.374 -3.111 1.00 25.82 100 GLN A O 1
ATOM 729 N N . GLN A 1 89 ? 0.933 -10.069 -5.138 1.00 22.81 101 GLN A N 1
ATOM 730 C CA . GLN A 1 89 ? -0.423 -10.343 -5.583 1.00 23.10 101 GLN A CA 1
ATOM 731 C C . GLN A 1 89 ? -0.626 -11.848 -5.691 1.00 21.41 101 GLN A C 1
ATOM 732 O O . GLN A 1 89 ? 0.172 -12.508 -6.342 1.00 24.68 101 GLN A O 1
ATOM 738 N N . GLY A 1 90 ? -1.701 -12.385 -5.109 1.00 19.67 102 GLY A N 1
ATOM 739 C CA . GLY A 1 90 ? -2.038 -13.790 -5.267 1.00 20.59 102 GLY A CA 1
ATOM 740 C C . GLY A 1 90 ? -2.558 -14.105 -6.672 1.00 17.90 102 GLY A C 1
ATOM 741 O O . GLY A 1 90 ? -2.957 -13.219 -7.406 1.00 22.69 102 GLY A O 1
ATOM 742 N N . SER A 1 91 ? -2.469 -15.383 -7.035 1.00 18.74 103 SER A N 1
ATOM 743 C CA . SER A 1 91 ? -2.798 -15.928 -8.340 1.00 20.31 103 SER A CA 1
ATOM 744 C C . SER A 1 91 ? -3.511 -17.251 -8.078 1.00 18.23 103 SER A C 1
ATOM 745 O O . SER A 1 91 ? -3.525 -17.679 -6.925 1.00 18.71 103 SER A O 1
ATOM 748 N N . ALA A 1 92 ? -4.092 -17.879 -9.104 1.00 19.02 104 ALA A N 1
ATOM 749 C CA . ALA A 1 92 ? -4.589 -19.240 -8.974 1.00 19.24 104 ALA A CA 1
ATOM 750 C C . ALA A 1 92 ? -3.536 -20.184 -8.402 1.00 23.16 104 ALA A C 1
ATOM 751 O O . ALA A 1 92 ? -3.833 -21.091 -7.606 1.00 22.94 104 ALA A O 1
ATOM 753 N N . GLY A 1 93 ? -2.301 -20.006 -8.870 1.00 25.63 105 GLY A N 1
ATOM 754 C CA . GLY A 1 93 ? -1.202 -20.885 -8.482 1.00 23.23 105 GLY A CA 1
ATOM 755 C C . GLY A 1 93 ? -0.791 -20.681 -7.021 1.00 25.50 105 GLY A C 1
ATOM 756 O O . GLY A 1 93 ? -0.641 -21.672 -6.303 1.00 26.10 105 GLY A O 1
ATOM 757 N N . SER A 1 94 ? -0.705 -19.422 -6.563 1.00 20.84 106 SER A N 1
ATOM 758 C CA . SER A 1 94 ? -0.377 -19.167 -5.162 1.00 22.28 106 SER A CA 1
ATOM 759 C C . SER A 1 94 ? -1.391 -19.767 -4.195 1.00 22.69 106 SER A C 1
ATOM 760 O O . SER A 1 94 ? -1.019 -20.207 -3.101 1.00 21.65 106 SER A O 1
ATOM 763 N N . ALA A 1 95 ? -2.667 -19.804 -4.604 1.00 21.00 107 ALA A N 1
ATOM 764 C CA . ALA A 1 95 ? -3.753 -20.276 -3.762 1.00 22.00 107 ALA A CA 1
ATOM 765 C C . ALA A 1 95 ? -3.662 -21.788 -3.554 1.00 23.94 107 ALA A C 1
ATOM 766 O O . ALA A 1 95 ? -4.213 -22.333 -2.606 1.00 25.85 107 ALA A O 1
ATOM 768 N N . GLY A 1 96 ? -2.929 -22.458 -4.436 1.00 26.42 108 GLY A N 1
ATOM 769 C CA . GLY A 1 96 ? -2.659 -23.879 -4.285 1.00 32.42 108 GLY A CA 1
ATOM 770 C C . GLY A 1 96 ? -3.385 -24.691 -5.354 1.00 29.49 108 GLY A C 1
ATOM 771 O O . GLY A 1 96 ? -3.621 -25.885 -5.170 1.00 33.01 108 GLY A O 1
ATOM 772 N N . SER A 1 97 ? -3.692 -24.073 -6.498 1.00 29.20 109 SER A N 1
ATOM 773 C CA . SER A 1 97 ? -4.465 -24.779 -7.514 1.00 31.37 109 SER A CA 1
ATOM 774 C C . SER A 1 97 ? -3.641 -25.892 -8.169 1.00 37.01 109 SER A C 1
ATOM 775 O O . SER A 1 97 ? -2.411 -25.853 -8.132 1.00 30.02 109 SER A O 1
ATOM 778 N N . ALA A 1 98 ? -4.351 -26.882 -8.738 1.00 34.67 110 ALA A N 1
ATOM 779 C CA . ALA A 1 98 ? -3.809 -27.947 -9.569 1.00 40.19 110 ALA A CA 1
ATOM 780 C C . ALA A 1 98 ? -3.051 -27.362 -10.758 1.00 37.83 110 ALA A C 1
ATOM 781 O O . ALA A 1 98 ? -3.427 -26.329 -11.320 1.00 44.96 110 ALA A O 1
ATOM 783 N N . GLY A 1 99 ? -1.955 -28.042 -11.100 1.00 38.70 111 GLY A N 1
ATOM 784 C CA . GLY A 1 99 ? -1.157 -27.737 -12.274 1.00 41.24 111 GLY A CA 1
ATOM 785 C C . GLY A 1 99 ? -0.246 -26.541 -12.022 1.00 42.80 111 GLY A C 1
ATOM 786 O O . GLY A 1 99 ? -0.350 -25.870 -10.999 1.00 47.33 111 GLY A O 1
ATOM 787 N N . SER A 1 100 ? 0.618 -26.256 -12.997 1.00 39.98 112 SER A N 1
ATOM 788 C CA . SER A 1 100 ? 1.654 -25.248 -12.823 1.00 45.20 112 SER A CA 1
ATOM 789 C C . SER A 1 100 ? 1.369 -24.062 -13.741 1.00 43.65 112 SER A C 1
ATOM 790 O O . SER A 1 100 ? 0.910 -24.234 -14.866 1.00 44.78 112 SER A O 1
ATOM 793 N N . ALA A 1 101 ? 1.618 -22.845 -13.249 1.00 39.23 113 ALA A N 1
ATOM 794 C CA . ALA A 1 101 ? 1.581 -21.664 -14.091 1.00 34.39 113 ALA A CA 1
ATOM 795 C C . ALA A 1 101 ? 2.464 -21.882 -15.324 1.00 31.56 113 ALA A C 1
ATOM 796 O O . ALA A 1 101 ? 3.465 -22.604 -15.271 1.00 34.75 113 ALA A O 1
ATOM 798 N N . ALA A 1 102 ? 2.048 -21.293 -16.451 1.00 32.26 114 ALA A N 1
ATOM 799 C CA . ALA A 1 102 ? 2.904 -21.176 -17.615 1.00 30.13 114 ALA A CA 1
ATOM 800 C C . ALA A 1 102 ? 4.167 -20.447 -17.145 1.00 31.86 114 ALA A C 1
ATOM 801 O O . ALA A 1 102 ? 4.093 -19.597 -16.249 1.00 28.67 114 ALA A O 1
ATOM 803 N N . ALA A 1 103 ? 5.315 -20.865 -17.689 1.00 25.89 115 ALA A N 1
ATOM 804 C CA . ALA A 1 103 ? 6.578 -20.238 -17.342 1.00 26.32 115 ALA A CA 1
ATOM 805 C C . ALA A 1 103 ? 7.297 -19.865 -18.632 1.00 25.54 115 ALA A C 1
ATOM 806 O O . ALA A 1 103 ? 7.113 -20.479 -19.675 1.00 24.48 115 ALA A O 1
ATOM 808 N N . TYR A 1 104 ? 8.123 -18.831 -18.520 1.00 22.62 116 TYR A N 1
ATOM 809 C CA . TYR A 1 104 ? 8.811 -18.258 -19.659 1.00 21.08 116 TYR A CA 1
ATOM 810 C C . TYR A 1 104 ? 10.283 -18.092 -19.298 1.00 20.05 116 TYR A C 1
ATOM 811 O O . TYR A 1 104 ? 10.678 -17.922 -18.143 1.00 19.96 116 TYR A O 1
ATOM 820 N N . LYS A 1 105 ? 11.099 -18.040 -20.351 1.00 19.76 117 LYS A N 1
ATOM 821 C CA . LYS A 1 105 ? 12.526 -17.885 -20.165 1.00 20.40 117 LYS A CA 1
ATOM 822 C C . LYS A 1 105 ? 12.842 -16.393 -20.165 1.00 18.23 117 LYS A C 1
ATOM 823 O O . LYS A 1 105 ? 12.626 -15.699 -21.154 1.00 21.98 117 LYS A O 1
ATOM 829 N N . VAL A 1 106 ? 13.492 -15.984 -19.084 1.00 15.92 118 VAL A N 1
ATOM 830 C CA . VAL A 1 106 ? 13.997 -14.629 -18.936 1.00 16.61 118 VAL A CA 1
ATOM 831 C C . VAL A 1 106 ? 15.495 -14.645 -19.201 1.00 18.68 118 VAL A C 1
ATOM 832 O O . VAL A 1 106 ? 16.245 -15.336 -18.497 1.00 21.89 118 VAL A O 1
ATOM 836 N N . THR A 1 107 ? 15.927 -13.750 -20.094 1.00 18.31 119 THR A N 1
ATOM 837 C CA . THR A 1 107 ? 17.339 -13.543 -20.356 1.00 20.03 119 THR A CA 1
ATOM 838 C C . THR A 1 107 ? 17.663 -12.159 -19.813 1.00 21.00 119 THR A C 1
ATOM 839 O O . THR A 1 107 ? 17.042 -11.205 -20.274 1.00 21.93 119 THR A O 1
ATOM 843 N N . LEU A 1 108 ? 18.569 -12.073 -18.824 1.00 21.14 120 LEU A N 1
ATOM 844 C CA . LEU A 1 108 ? 19.006 -10.797 -18.289 1.00 19.35 120 LEU A CA 1
ATOM 845 C C . LEU A 1 108 ? 20.384 -10.469 -18.841 1.00 21.50 120 LEU A C 1
ATOM 846 O O . LEU A 1 108 ? 21.275 -11.316 -18.812 1.00 23.17 120 LEU A O 1
ATOM 851 N N . VAL A 1 109 ? 20.522 -9.230 -19.307 1.00 20.52 121 VAL A N 1
ATOM 852 C CA . VAL A 1 109 ? 21.784 -8.702 -19.802 1.00 22.28 121 VAL A CA 1
ATOM 853 C C . VAL A 1 109 ? 22.253 -7.725 -18.734 1.00 22.34 121 VAL A C 1
ATOM 854 O O . VAL A 1 109 ? 21.691 -6.629 -18.660 1.00 21.53 121 VAL A O 1
ATOM 858 N N . THR A 1 110 ? 23.195 -8.198 -17.899 1.00 20.21 122 THR A N 1
ATOM 859 C CA . THR A 1 110 ? 23.672 -7.512 -16.710 1.00 20.91 122 THR A CA 1
ATOM 860 C C . THR A 1 110 ? 25.064 -6.963 -17.009 1.00 24.72 122 THR A C 1
ATOM 861 O O . THR A 1 110 ? 25.733 -7.313 -17.994 1.00 23.86 122 THR A O 1
ATOM 865 N N . PRO A 1 111 ? 25.481 -5.947 -16.227 1.00 24.29 123 PRO A N 1
ATOM 866 C CA . PRO A 1 111 ? 26.810 -5.370 -16.403 1.00 27.46 123 PRO A CA 1
ATOM 867 C C . PRO A 1 111 ? 27.914 -6.417 -16.312 1.00 27.40 123 PRO A C 1
ATOM 868 O O . PRO A 1 111 ? 29.000 -6.112 -16.785 1.00 28.77 123 PRO A O 1
ATOM 872 N N . THR A 1 112 ? 27.644 -7.573 -15.693 1.00 26.99 124 THR A N 1
ATOM 873 C CA . THR A 1 112 ? 28.665 -8.598 -15.526 1.00 30.10 124 THR A CA 1
ATOM 874 C C . THR A 1 112 ? 28.382 -9.804 -16.415 1.00 31.50 124 THR A C 1
ATOM 875 O O . THR A 1 112 ? 29.029 -10.843 -16.260 1.00 33.52 124 THR A O 1
ATOM 879 N N . GLY A 1 113 ? 27.471 -9.643 -17.384 1.00 28.26 125 GLY A N 1
ATOM 880 C CA . GLY A 1 113 ? 27.187 -10.665 -18.374 1.00 29.56 125 GLY A CA 1
ATOM 881 C C . GLY A 1 113 ? 25.733 -11.122 -18.326 1.00 28.62 125 GLY A C 1
ATOM 882 O O . GLY A 1 113 ? 24.897 -10.567 -17.613 1.00 27.20 125 GLY A O 1
ATOM 883 N N . ASN A 1 114 ? 25.451 -12.143 -19.131 1.00 26.80 126 ASN A N 1
ATOM 884 C CA . ASN A 1 114 ? 24.092 -12.594 -19.361 1.00 26.51 126 ASN A CA 1
ATOM 885 C C . ASN A 1 114 ? 23.770 -13.786 -18.475 1.00 29.36 126 ASN A C 1
ATOM 886 O O . ASN A 1 114 ? 24.640 -14.617 -18.224 1.00 28.43 126 ASN A O 1
ATOM 891 N N . VAL A 1 115 ? 22.502 -13.881 -18.066 1.00 25.38 127 VAL A N 1
ATOM 892 C CA . VAL A 1 115 ? 22.015 -15.007 -17.287 1.00 23.92 127 VAL A CA 1
ATOM 893 C C . VAL A 1 115 ? 20.601 -15.342 -17.735 1.00 21.69 127 VAL A C 1
ATOM 894 O O . VAL A 1 115 ? 19.868 -14.494 -18.236 1.00 25.31 127 VAL A O 1
ATOM 898 N N . GLU A 1 116 ? 20.208 -16.605 -17.561 1.00 22.29 128 GLU A N 1
ATOM 899 C CA . GLU A 1 116 ? 18.904 -16.994 -18.068 1.00 24.04 128 GLU A CA 1
ATOM 900 C C . GLU A 1 116 ? 18.289 -17.874 -16.988 1.00 23.11 128 GLU A C 1
ATOM 901 O O . GLU A 1 116 ? 18.991 -18.685 -16.377 1.00 22.65 128 GLU A O 1
ATOM 907 N N . PHE A 1 117 ? 16.979 -17.716 -16.768 1.00 20.97 129 PHE A N 1
ATOM 908 C CA . PHE A 1 117 ? 16.212 -18.600 -15.902 1.00 20.32 129 PHE A CA 1
ATOM 909 C C . PHE A 1 117 ? 14.751 -18.616 -16.321 1.00 23.45 129 PHE A C 1
ATO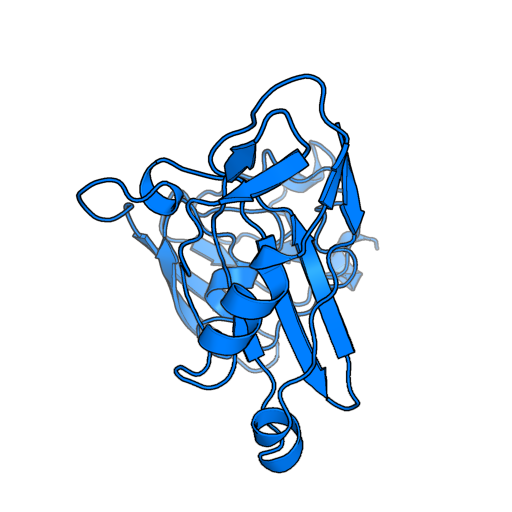M 910 O O . PHE A 1 117 ? 14.322 -17.760 -17.089 1.00 22.99 129 PHE A O 1
ATOM 918 N N . GLN A 1 118 ? 14.013 -19.578 -15.770 1.00 23.16 130 GLN A N 1
ATOM 919 C CA . GLN A 1 118 ? 12.569 -19.663 -15.928 1.00 23.42 130 GLN A CA 1
ATOM 920 C C . GLN A 1 118 ? 11.895 -18.707 -14.942 1.00 21.56 130 GLN A C 1
ATOM 921 O O . GLN A 1 118 ? 12.375 -18.543 -13.820 1.00 23.38 130 GLN A O 1
ATOM 927 N N . CYS A 1 119 ? 10.782 -18.091 -15.360 1.00 18.58 131 CYS A N 1
ATOM 928 C CA . CYS A 1 119 ? 9.975 -17.225 -14.521 1.00 18.50 131 CYS A CA 1
ATOM 929 C C . CYS A 1 119 ? 8.513 -17.590 -14.732 1.00 18.06 131 CYS A C 1
ATOM 930 O O . CYS A 1 119 ? 8.046 -17.602 -15.873 1.00 18.96 131 CYS A O 1
ATOM 933 N N . PRO A 1 120 ? 7.776 -18.080 -13.713 1.00 18.68 132 PRO A N 1
ATOM 934 C CA . PRO A 1 120 ? 6.348 -18.309 -13.883 1.00 18.95 132 PRO A CA 1
ATOM 935 C C . PRO A 1 120 ? 5.634 -17.012 -14.235 1.00 19.48 132 PRO A C 1
ATOM 936 O O . PRO A 1 120 ? 6.121 -15.930 -13.904 1.00 17.61 132 PRO A O 1
ATOM 940 N N . ASP A 1 121 ? 4.465 -17.125 -14.873 1.00 19.33 133 ASP A N 1
ATOM 941 C CA . ASP A 1 121 ? 3.717 -15.961 -15.333 1.00 19.57 133 ASP A CA 1
ATOM 942 C C . ASP A 1 121 ? 3.059 -15.219 -14.174 1.00 20.25 133 ASP A C 1
ATOM 943 O O . ASP A 1 121 ? 2.459 -14.160 -14.384 1.00 23.64 133 ASP A O 1
ATOM 948 N N . ASP A 1 122 ? 3.177 -15.760 -12.957 1.00 18.28 134 ASP A N 1
ATOM 949 C CA . ASP A 1 122 ? 2.595 -15.150 -11.776 1.00 20.18 134 ASP A CA 1
ATOM 950 C C . ASP A 1 122 ? 3.672 -14.762 -10.773 1.00 21.58 134 ASP A C 1
ATOM 951 O O . ASP A 1 122 ? 3.344 -14.526 -9.609 1.00 18.91 134 ASP A O 1
ATOM 956 N N . VAL A 1 123 ? 4.920 -14.655 -11.252 1.00 20.15 135 VAL A N 1
ATOM 957 C CA . VAL A 1 123 ? 6.037 -14.222 -10.428 1.00 18.71 135 VAL A CA 1
ATOM 958 C C . VAL A 1 123 ? 6.743 -13.065 -11.117 1.00 15.99 135 VAL A C 1
ATOM 959 O O . VAL A 1 123 ? 6.918 -13.062 -12.335 1.00 16.28 135 VAL A O 1
ATOM 963 N N . TYR A 1 124 ? 7.110 -12.071 -10.320 1.00 17.46 136 TYR A N 1
ATOM 964 C CA . TYR A 1 124 ? 7.778 -10.903 -10.868 1.00 17.41 136 TYR A CA 1
ATOM 965 C C . TYR A 1 124 ? 9.201 -11.237 -11.288 1.00 18.02 136 TYR A C 1
ATOM 966 O O . TYR A 1 124 ? 9.803 -12.138 -10.710 1.00 18.36 136 TYR A O 1
ATOM 975 N N . ILE A 1 125 ? 9.699 -10.514 -12.299 1.00 17.18 137 ILE A N 1
ATOM 976 C CA . ILE A 1 125 ? 11.053 -10.708 -12.778 1.00 17.75 137 ILE A CA 1
ATOM 977 C C . ILE A 1 125 ? 12.060 -10.708 -11.628 1.00 18.18 137 ILE A C 1
ATOM 978 O O . ILE A 1 125 ? 12.934 -11.596 -11.569 1.00 15.34 137 ILE A O 1
ATOM 983 N N . LEU A 1 126 ? 12.037 -9.642 -10.814 1.00 18.45 138 LEU A N 1
ATOM 984 C CA . LEU A 1 126 ? 12.962 -9.557 -9.680 1.00 18.85 138 LEU A CA 1
ATOM 985 C C . LEU A 1 126 ? 12.962 -10.820 -8.816 1.00 19.20 138 LEU A C 1
ATOM 986 O O . LEU A 1 126 ? 14.020 -11.372 -8.475 1.00 18.83 138 LEU A O 1
ATOM 991 N N . ASP A 1 127 ? 11.760 -11.272 -8.437 1.00 18.11 139 ASP A N 1
ATOM 992 C CA . ASP A 1 127 ? 11.617 -12.401 -7.536 1.00 18.25 139 ASP A CA 1
ATOM 993 C C . ASP A 1 127 ? 12.258 -13.648 -8.150 1.00 18.41 139 ASP A C 1
ATOM 994 O O . ASP A 1 127 ? 12.976 -14.351 -7.451 1.00 18.66 139 ASP A O 1
ATOM 999 N N . ALA A 1 128 ? 11.986 -13.919 -9.437 1.00 17.05 140 ALA A N 1
ATOM 1000 C CA . ALA A 1 128 ? 12.504 -15.111 -10.092 1.00 17.09 140 ALA A CA 1
ATOM 1001 C C . ALA A 1 128 ? 14.016 -14.996 -10.194 1.00 16.54 140 ALA A C 1
ATOM 1002 O O . ALA A 1 128 ? 14.698 -16.008 -10.119 1.00 18.43 140 ALA A O 1
ATOM 1004 N N . ALA A 1 129 ? 14.550 -13.782 -10.410 1.00 16.45 141 ALA A N 1
ATOM 1005 C CA . ALA A 1 129 ? 15.994 -13.601 -10.461 1.00 18.90 141 ALA A CA 1
ATOM 1006 C C . ALA A 1 129 ? 16.620 -13.892 -9.099 1.00 19.60 141 ALA A C 1
ATOM 1007 O O . ALA A 1 129 ? 17.618 -14.605 -8.992 1.00 20.27 141 ALA A O 1
ATOM 1009 N N . GLU A 1 130 ? 15.941 -13.456 -8.037 1.00 18.19 142 GLU A N 1
ATOM 1010 C CA . GLU A 1 130 ? 16.392 -13.725 -6.678 1.00 18.52 142 GLU A CA 1
ATOM 1011 C C . GLU A 1 130 ? 16.358 -15.219 -6.377 1.00 20.46 142 GLU A C 1
ATOM 1012 O O . GLU A 1 130 ? 17.257 -15.741 -5.717 1.00 20.71 142 GLU A O 1
ATOM 1018 N N A GLU A 1 131 ? 15.341 -15.919 -6.889 0.50 19.45 143 GLU A N 1
ATOM 1019 N N B GLU A 1 131 ? 15.370 -15.939 -6.908 0.50 20.28 143 GLU A N 1
ATOM 1020 C CA A GLU A 1 131 ? 15.246 -17.354 -6.667 0.50 20.09 143 GLU A CA 1
ATOM 1021 C CA B GLU A 1 131 ? 15.299 -17.364 -6.624 0.50 21.50 143 GLU A CA 1
ATOM 1022 C C A GLU A 1 131 ? 16.367 -18.092 -7.393 0.50 21.28 143 GLU A C 1
ATOM 1023 C C B GLU A 1 131 ? 16.255 -18.159 -7.508 0.50 22.33 143 GLU A C 1
ATOM 1024 O O A GLU A 1 131 ? 16.712 -19.192 -6.970 0.50 21.90 143 GLU A O 1
ATOM 1025 O O B GLU A 1 131 ? 16.386 -19.363 -7.319 0.50 24.21 143 GLU A O 1
ATOM 1036 N N . GLU A 1 132 ? 16.918 -17.491 -8.452 1.00 21.42 144 GLU A N 1
ATOM 1037 C CA . GLU A 1 132 ? 18.010 -18.099 -9.207 1.00 25.06 144 GLU A CA 1
ATOM 1038 C C . GLU A 1 132 ? 19.350 -17.644 -8.629 1.00 24.76 144 GLU A C 1
ATOM 1039 O O . GLU A 1 132 ? 20.406 -18.137 -9.002 1.00 22.91 144 GLU A O 1
ATOM 1045 N N . GLY A 1 133 ? 19.313 -16.727 -7.669 1.00 18.52 145 GLY A N 1
ATOM 1046 C CA . GLY A 1 133 ? 20.475 -16.378 -6.868 1.00 20.23 145 GLY A CA 1
ATOM 1047 C C . GLY A 1 133 ? 21.232 -15.216 -7.498 1.00 24.00 145 GLY A C 1
ATOM 1048 O O . GLY A 1 133 ? 22.420 -15.031 -7.230 1.00 27.17 145 GLY A O 1
ATOM 1049 N N . ILE A 1 134 ? 20.528 -14.452 -8.345 1.00 23.97 146 ILE A N 1
ATOM 1050 C CA . ILE A 1 134 ? 21.060 -13.255 -8.987 1.00 29.63 146 ILE A CA 1
ATOM 1051 C C . ILE A 1 134 ? 20.715 -12.021 -8.153 1.00 32.10 146 ILE A C 1
ATOM 1052 O O . ILE A 1 134 ? 19.579 -11.874 -7.710 1.00 33.94 146 ILE A O 1
ATOM 1057 N N . ASP A 1 135 ? 21.681 -11.104 -8.000 1.00 30.06 147 ASP A N 1
ATOM 1058 C CA . ASP A 1 135 ? 21.531 -9.929 -7.162 1.00 34.10 147 ASP A CA 1
ATOM 1059 C C . ASP A 1 135 ? 21.240 -8.766 -8.102 1.00 29.73 147 ASP A C 1
ATOM 1060 O O . ASP A 1 135 ? 22.105 -8.335 -8.880 1.00 32.00 147 ASP A O 1
ATOM 1065 N N . LEU A 1 136 ? 19.956 -8.406 -8.139 1.00 21.73 148 LEU A N 1
ATOM 1066 C CA . LEU A 1 136 ? 19.500 -7.257 -8.909 1.00 20.48 148 LEU A CA 1
ATOM 1067 C C . LEU A 1 136 ? 19.178 -6.124 -7.945 1.00 19.33 148 LEU A C 1
ATOM 1068 O O . LEU A 1 136 ? 18.732 -6.357 -6.819 1.00 18.51 148 LEU A O 1
ATOM 1073 N N . PRO A 1 137 ? 19.324 -4.858 -8.393 1.00 18.07 149 PRO A N 1
ATOM 1074 C CA . PRO A 1 137 ? 18.996 -3.738 -7.533 1.00 20.53 149 PRO A CA 1
ATOM 1075 C C . PRO A 1 137 ? 17.500 -3.580 -7.282 1.00 19.34 149 PRO A C 1
ATOM 1076 O O . PRO A 1 137 ? 16.634 -3.925 -8.096 1.00 17.96 149 PRO A O 1
ATOM 1080 N N . TYR A 1 138 ? 17.220 -3.018 -6.113 1.00 17.41 150 TYR A N 1
ATOM 1081 C CA . TYR A 1 138 ? 15.860 -2.682 -5.726 1.00 18.26 150 TYR A CA 1
ATOM 1082 C C . TYR A 1 138 ? 15.901 -1.825 -4.468 1.00 19.28 150 TYR A C 1
ATOM 1083 O O . TYR A 1 138 ? 16.935 -1.729 -3.815 1.00 19.65 150 TYR A O 1
ATOM 1092 N N . SER A 1 139 ? 14.800 -1.118 -4.193 1.00 17.47 151 SER A N 1
ATOM 1093 C CA . SER A 1 139 ? 14.686 -0.491 -2.901 1.00 20.00 151 SER A CA 1
ATOM 1094 C C . SER A 1 139 ? 13.228 -0.510 -2.446 1.00 16.66 151 SER A C 1
ATOM 1095 O O . SER A 1 139 ? 12.901 -1.229 -1.497 1.00 16.88 151 SER A O 1
ATOM 1098 N N . CYS A 1 140 ? 12.319 0.208 -3.117 1.00 14.24 152 CYS A N 1
ATOM 1099 C CA . CYS A 1 140 ? 10.955 0.196 -2.620 1.00 14.10 152 CYS A CA 1
ATOM 1100 C C . CYS A 1 140 ? 10.254 -1.154 -2.737 1.00 14.75 152 CYS A C 1
ATOM 1101 O O . CYS A 1 140 ? 9.392 -1.415 -1.909 1.00 15.57 152 CYS A O 1
ATOM 1104 N N . ARG A 1 141 ? 10.499 -1.902 -3.821 1.00 16.37 153 ARG A N 1
ATOM 1105 C CA . ARG A 1 141 ? 9.830 -3.152 -4.179 1.00 16.50 153 ARG A CA 1
ATOM 1106 C C . ARG A 1 141 ? 8.331 -2.957 -4.381 1.00 18.56 153 ARG A C 1
ATOM 1107 O O . ARG A 1 141 ? 7.520 -3.864 -4.150 1.00 22.36 153 ARG A O 1
ATOM 1115 N N . ALA A 1 142 ? 7.933 -1.719 -4.663 1.00 17.89 154 ALA A N 1
ATOM 1116 C CA . ALA A 1 142 ? 6.523 -1.402 -4.769 1.00 18.35 154 ALA A CA 1
ATOM 1117 C C . ALA A 1 142 ? 6.159 -0.692 -6.069 1.00 18.92 154 ALA A C 1
ATOM 1118 O O . ALA A 1 142 ? 5.075 -0.106 -6.149 1.00 17.90 154 ALA A O 1
ATOM 1120 N N . GLY A 1 143 ? 7.032 -0.809 -7.073 1.00 15.51 155 GLY A N 1
ATOM 1121 C CA . GLY A 1 143 ? 6.752 -0.250 -8.384 1.00 15.84 155 GLY A CA 1
ATOM 1122 C C . GLY A 1 143 ? 6.720 1.276 -8.334 1.00 15.04 155 GLY A C 1
ATOM 1123 O O . GLY A 1 143 ? 6.214 1.849 -9.288 1.00 14.57 155 GLY A O 1
ATOM 1124 N N . SER A 1 144 ? 7.385 1.865 -7.336 1.00 17.27 156 SER A N 1
ATOM 1125 C CA . SER A 1 144 ? 7.277 3.295 -7.090 1.00 16.64 156 SER A CA 1
ATOM 1126 C C . SER A 1 144 ? 8.646 3.977 -7.008 1.00 17.24 156 SER A C 1
ATOM 1127 O O . SER A 1 144 ? 8.708 5.013 -6.360 1.00 18.21 156 SER A O 1
ATOM 1130 N N . CYS A 1 145 ? 9.685 3.485 -7.716 1.00 18.40 157 CYS A N 1
ATOM 1131 C CA . CYS A 1 145 ? 10.992 4.160 -7.762 1.00 15.10 157 CYS A CA 1
ATOM 1132 C C . CYS A 1 145 ? 11.748 3.702 -9.011 1.00 13.28 157 CYS A C 1
ATOM 1133 O O . CYS A 1 145 ? 11.210 2.957 -9.831 1.00 15.23 157 CYS A O 1
ATOM 1136 N N . SER A 1 146 ? 13.028 4.075 -9.131 1.00 14.30 158 SER A N 1
ATOM 1137 C CA . SER A 1 146 ? 13.860 3.793 -10.288 1.00 13.58 158 SER A CA 1
ATOM 1138 C C . SER A 1 146 ? 14.844 2.653 -10.044 1.00 15.45 158 SER A C 1
ATOM 1139 O O . SER A 1 146 ? 15.539 2.239 -10.951 1.00 14.67 158 SER A O 1
ATOM 1142 N N . SER A 1 147 ? 14.969 2.182 -8.804 1.00 16.51 159 SER A N 1
ATOM 1143 C CA . SER A 1 147 ? 16.065 1.295 -8.439 1.00 17.40 159 SER A CA 1
ATOM 1144 C C . SER A 1 147 ? 16.197 0.054 -9.317 1.00 15.89 159 SER A C 1
ATOM 1145 O O . SER A 1 147 ? 17.307 -0.337 -9.666 1.00 17.17 159 SER A O 1
ATOM 1148 N N . CYS A 1 148 ? 15.064 -0.606 -9.606 1.00 17.22 160 CYS A N 1
ATOM 1149 C CA . CYS A 1 148 ? 15.030 -1.887 -10.281 1.00 15.73 160 CYS A CA 1
ATOM 1150 C C . CYS A 1 148 ? 14.865 -1.719 -11.797 1.00 15.58 160 CYS A C 1
ATOM 1151 O O . CYS A 1 148 ? 14.497 -2.683 -12.449 1.00 15.24 160 CYS A O 1
ATOM 1154 N N . ALA A 1 149 ? 15.035 -0.507 -12.327 1.00 16.14 161 ALA A N 1
ATOM 1155 C CA . ALA A 1 149 ? 14.816 -0.216 -13.735 1.00 14.61 161 ALA A CA 1
ATOM 1156 C C . ALA A 1 149 ? 15.657 -1.093 -14.652 1.00 16.28 161 ALA A C 1
ATOM 1157 O O . ALA A 1 149 ? 16.811 -1.437 -14.373 1.00 18.87 161 ALA A O 1
ATOM 1159 N N . GLY A 1 150 ? 14.983 -1.522 -15.727 1.00 16.57 162 GLY A N 1
ATOM 1160 C CA . GLY A 1 150 ? 15.653 -2.150 -16.841 1.00 16.13 162 GLY A CA 1
ATOM 1161 C C . GLY A 1 150 ? 15.000 -1.743 -18.150 1.00 15.76 162 GLY A C 1
ATOM 1162 O O . GLY A 1 150 ? 14.067 -0.941 -18.144 1.00 16.90 162 GLY A O 1
ATOM 1163 N N . LYS A 1 151 ? 15.607 -2.204 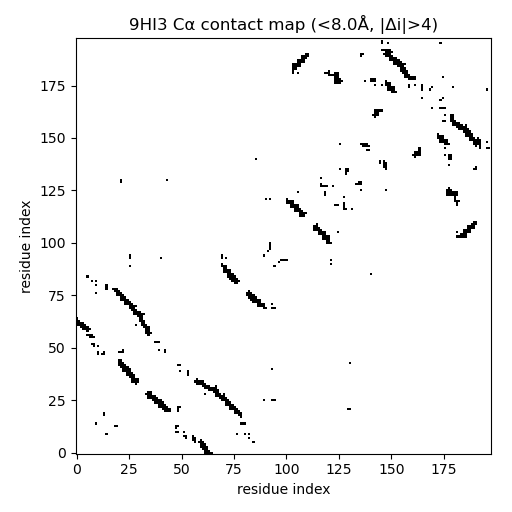-19.244 1.00 18.15 163 LYS A N 1
ATOM 1164 C CA . LYS A 1 151 ? 15.139 -1.972 -20.605 1.00 18.75 163 LYS A CA 1
ATOM 1165 C C . LYS A 1 151 ? 14.768 -3.302 -21.252 1.00 17.43 163 LYS A C 1
ATOM 1166 O O . LYS A 1 151 ? 15.584 -4.228 -21.343 1.00 18.39 163 LYS A O 1
ATOM 1172 N N . LEU A 1 152 ? 13.517 -3.382 -21.703 1.00 18.84 164 LEU A N 1
ATOM 1173 C CA . LEU A 1 152 ? 12.950 -4.557 -22.357 1.00 18.64 164 LEU A CA 1
ATOM 1174 C C . LEU A 1 152 ? 13.449 -4.577 -23.801 1.00 20.64 164 LEU A C 1
ATOM 1175 O O . LEU A 1 152 ? 13.261 -3.590 -24.500 1.00 20.16 164 LEU A O 1
ATOM 1180 N N . LYS A 1 153 ? 14.215 -5.597 -24.193 1.00 18.44 165 LYS A N 1
ATOM 1181 C CA . LYS A 1 153 ? 14.770 -5.666 -25.536 1.00 20.30 165 LYS A CA 1
ATOM 1182 C C . LYS A 1 153 ? 13.900 -6.486 -26.482 1.00 20.20 165 LYS A C 1
ATOM 1183 O O . LYS A 1 153 ? 13.837 -6.196 -27.676 1.00 22.32 165 LYS A O 1
ATOM 1189 N N A THR A 1 154 ? 13.248 -7.502 -25.920 0.50 19.54 166 THR A N 1
ATOM 1190 N N B THR A 1 154 ? 13.316 -7.590 -26.006 0.50 20.15 166 THR A N 1
ATOM 1191 C CA A THR A 1 154 ? 12.374 -8.354 -26.699 0.50 21.01 166 THR A CA 1
ATOM 1192 C CA B THR A 1 154 ? 12.382 -8.385 -26.789 0.50 21.62 166 THR A CA 1
ATOM 1193 C C A THR A 1 154 ? 11.340 -8.991 -25.784 0.50 19.52 166 THR A C 1
ATOM 1194 C C B THR A 1 154 ? 11.378 -9.024 -25.837 0.50 19.47 166 THR A C 1
ATOM 1195 O O A THR A 1 154 ? 11.580 -9.163 -24.588 0.50 19.10 166 THR A O 1
ATOM 1196 O O B THR A 1 154 ? 11.671 -9.207 -24.655 0.50 18.89 166 THR A O 1
ATOM 1203 N N . GLY A 1 155 ? 10.200 -9.332 -26.389 1.00 18.33 167 GLY A N 1
ATOM 1204 C CA . GLY A 1 155 ? 9.123 -9.991 -25.672 1.00 20.37 167 GLY A CA 1
ATOM 1205 C C . GLY A 1 155 ? 8.169 -9.001 -25.003 1.00 18.36 167 GLY A C 1
ATOM 1206 O O . GLY A 1 155 ? 8.251 -7.790 -25.185 1.00 20.82 167 GLY A O 1
ATOM 1207 N N . SER A 1 156 ? 7.267 -9.528 -24.177 1.00 20.09 168 SER A N 1
ATOM 1208 C CA . SER A 1 156 ? 6.251 -8.653 -23.626 1.00 21.36 168 SER A CA 1
ATOM 1209 C C . SER A 1 156 ? 6.084 -8.937 -22.133 1.00 20.65 168 SER A C 1
ATOM 1210 O O . SER A 1 156 ? 6.238 -10.057 -21.662 1.00 18.61 168 SER A O 1
ATOM 1213 N N . LEU A 1 157 ? 5.705 -7.878 -21.417 1.00 18.21 169 LEU A N 1
ATOM 1214 C CA . LEU A 1 157 ? 5.609 -7.870 -19.972 1.00 15.24 169 LEU A CA 1
ATOM 1215 C C . LEU A 1 157 ? 4.228 -7.367 -19.594 1.00 18.85 169 LEU A C 1
ATOM 1216 O O . LEU A 1 157 ? 3.701 -6.471 -20.253 1.00 19.49 169 LEU A O 1
ATOM 1221 N N . ASN A 1 158 ? 3.779 -7.817 -18.427 1.00 18.45 170 ASN A N 1
ATOM 1222 C CA . ASN A 1 158 ? 2.667 -7.164 -17.757 1.00 19.25 170 ASN A CA 1
ATOM 1223 C C . ASN A 1 158 ? 3.240 -6.319 -16.622 1.00 16.94 170 ASN A C 1
ATOM 1224 O O . ASN A 1 158 ? 3.904 -6.820 -15.717 1.00 17.81 170 ASN A O 1
ATOM 1229 N N . GLN A 1 159 ? 3.014 -5.008 -16.693 1.00 17.22 171 GLN A N 1
ATOM 1230 C CA . GLN A 1 159 ? 3.510 -4.079 -15.687 1.00 18.72 171 GLN A CA 1
ATOM 1231 C C . GLN A 1 159 ? 2.334 -3.325 -15.075 1.00 20.83 171 GLN A C 1
ATOM 1232 O O . GLN A 1 159 ? 2.433 -2.164 -14.663 1.00 17.00 171 GLN A O 1
ATOM 1238 N N . ASP A 1 160 ? 1.202 -4.019 -14.950 1.00 18.69 172 ASP A N 1
ATOM 1239 C CA . ASP A 1 160 ? 0.015 -3.380 -14.405 1.00 20.83 172 ASP A CA 1
ATOM 1240 C C . ASP A 1 160 ? 0.280 -2.927 -12.973 1.00 19.35 172 ASP A C 1
ATOM 1241 O O . ASP A 1 160 ? -0.269 -1.922 -12.531 1.00 17.61 172 ASP A O 1
ATOM 1246 N N . ASP A 1 161 ? 1.177 -3.608 -12.252 1.00 17.10 173 ASP A N 1
ATOM 1247 C CA . ASP A 1 161 ? 1.374 -3.337 -10.836 1.00 17.50 173 ASP A CA 1
ATOM 1248 C C . ASP A 1 161 ? 2.367 -2.191 -10.581 1.00 17.74 173 ASP A C 1
ATOM 1249 O O . ASP A 1 161 ? 2.594 -1.805 -9.436 1.00 19.74 173 ASP A O 1
ATOM 1254 N N . GLN A 1 162 ? 3.019 -1.671 -11.617 1.00 14.46 174 GLN A N 1
ATOM 1255 C CA . GLN A 1 162 ? 3.986 -0.594 -11.459 1.00 15.08 174 GLN A CA 1
ATOM 1256 C C . GLN A 1 162 ? 3.257 0.748 -11.510 1.00 15.34 174 GLN A C 1
ATOM 1257 O O . GLN A 1 162 ? 2.176 0.836 -12.083 1.00 16.83 174 GLN A O 1
ATOM 1263 N N . SER A 1 163 ? 3.951 1.825 -11.102 1.00 14.77 175 SER A N 1
ATOM 1264 C CA . SER A 1 163 ? 3.356 3.144 -11.157 1.00 14.59 175 SER A CA 1
ATOM 1265 C C . SER A 1 163 ? 4.344 4.271 -11.401 1.00 15.71 175 SER A C 1
ATOM 1266 O O . SER A 1 163 ? 3.888 5.376 -11.733 1.00 16.99 175 SER A O 1
ATOM 1269 N N . PHE A 1 164 ? 5.656 4.061 -11.240 1.00 14.35 176 PHE A N 1
ATOM 1270 C CA . PHE A 1 164 ? 6.609 5.171 -11.372 1.00 13.94 176 PHE A CA 1
ATOM 1271 C C . PHE A 1 164 ? 6.915 5.575 -12.823 1.00 14.80 176 PHE A C 1
ATOM 1272 O O . PHE A 1 164 ? 7.153 6.750 -13.114 1.00 15.49 176 PHE A O 1
ATOM 1280 N N . LEU A 1 165 ? 6.831 4.616 -13.747 1.00 14.34 177 LEU A N 1
ATOM 1281 C CA . LEU A 1 165 ? 6.952 4.901 -15.177 1.00 14.90 177 LEU A CA 1
ATOM 1282 C C . LEU A 1 165 ? 5.654 5.528 -15.683 1.00 17.80 177 LEU A C 1
ATOM 1283 O O . LEU A 1 165 ? 4.560 5.051 -15.359 1.00 17.58 177 LEU A O 1
ATOM 1288 N N . ASP A 1 166 ? 5.796 6.488 -16.602 1.00 17.73 178 ASP A N 1
ATOM 1289 C CA . ASP A 1 166 ? 4.672 6.968 -17.389 1.00 17.24 178 ASP A CA 1
ATOM 1290 C C . ASP A 1 166 ? 4.511 6.126 -18.654 1.00 17.36 178 ASP A C 1
ATOM 1291 O O . ASP A 1 166 ? 5.338 5.249 -18.925 1.00 18.04 178 ASP A O 1
ATOM 1296 N N A ASP A 1 167 ? 3.382 6.396 -19.331 0.50 19.33 179 ASP A N 1
ATOM 1297 N N B ASP A 1 167 ? 3.415 6.288 -19.400 0.50 18.04 179 ASP A N 1
ATOM 1298 C CA A ASP A 1 167 ? 2.940 5.833 -20.603 0.50 19.81 179 ASP A CA 1
ATOM 1299 C CA B ASP A 1 167 ? 3.176 5.392 -20.524 0.50 17.32 179 ASP A CA 1
ATOM 1300 C C A ASP A 1 167 ? 4.124 5.737 -21.551 0.50 19.23 179 ASP A C 1
ATOM 1301 C C B ASP A 1 167 ? 4.192 5.684 -21.629 0.50 18.08 179 ASP A C 1
ATOM 1302 O O A ASP A 1 167 ? 4.519 4.662 -21.993 0.50 19.46 179 ASP A O 1
ATOM 1303 O O B ASP A 1 167 ? 4.634 4.748 -22.289 0.50 18.18 179 ASP A O 1
ATOM 1312 N N . ASP A 1 168 ? 4.676 6.927 -21.796 1.00 19.09 180 ASP A N 1
ATOM 1313 C CA . ASP A 1 168 ? 5.756 7.139 -22.735 1.00 18.17 180 ASP A CA 1
ATOM 1314 C C . ASP A 1 168 ? 6.943 6.214 -22.473 1.00 16.33 180 ASP A C 1
ATOM 1315 O O . ASP A 1 168 ? 7.518 5.645 -23.398 1.00 20.42 180 ASP A O 1
ATOM 1320 N N . GLN A 1 169 ? 7.354 6.107 -21.209 1.00 15.04 181 GLN A N 1
ATOM 1321 C CA . GLN A 1 169 ? 8.508 5.310 -20.850 1.00 13.65 181 GLN A CA 1
ATOM 1322 C C . GLN A 1 169 ? 8.203 3.832 -21.069 1.00 13.01 181 GLN A C 1
ATOM 1323 O O . GLN A 1 169 ? 9.089 3.104 -21.519 1.00 17.21 181 GLN A O 1
ATOM 1329 N N . ILE A 1 170 ? 7.004 3.390 -20.700 1.00 13.39 182 ILE A N 1
ATOM 1330 C CA . ILE A 1 170 ? 6.677 1.982 -20.921 1.00 16.35 182 ILE A CA 1
ATOM 1331 C C . ILE A 1 170 ? 6.759 1.685 -22.417 1.00 17.15 182 ILE A C 1
ATOM 1332 O O . ILE A 1 170 ? 7.409 0.710 -22.824 1.00 18.36 182 ILE A O 1
ATOM 1337 N N . ASP A 1 171 ? 6.187 2.589 -23.212 1.00 16.34 183 ASP A N 1
ATOM 1338 C CA . ASP A 1 171 ? 6.160 2.438 -24.665 1.00 16.75 183 ASP A CA 1
ATOM 1339 C C . ASP A 1 171 ? 7.578 2.401 -25.240 1.00 19.85 183 ASP A C 1
ATOM 1340 O O . ASP A 1 171 ? 7.786 1.759 -26.273 1.00 22.49 183 ASP A O 1
ATOM 1345 N N . GLU A 1 172 ? 8.532 3.101 -24.606 1.00 17.57 184 GLU A N 1
ATOM 1346 C CA . GLU A 1 172 ? 9.925 3.093 -25.018 1.00 22.29 184 GLU A CA 1
ATOM 1347 C C . GLU A 1 172 ? 10.694 1.868 -24.522 1.00 21.40 184 GLU A C 1
ATOM 1348 O O . GLU A 1 172 ? 11.876 1.775 -24.825 1.00 24.22 184 GLU A O 1
ATOM 1354 N N . GLY A 1 173 ? 10.085 0.981 -23.727 1.00 18.33 185 GLY A N 1
ATOM 1355 C CA . GLY A 1 173 ? 10.728 -0.259 -23.309 1.00 17.29 185 GLY A CA 1
ATOM 1356 C C . GLY A 1 173 ? 11.187 -0.298 -21.856 1.00 18.51 185 GLY A C 1
ATOM 1357 O O . GLY A 1 173 ? 11.843 -1.260 -21.429 1.00 20.61 185 GLY A O 1
ATOM 1358 N N . TRP A 1 174 ? 10.920 0.764 -21.099 1.00 17.20 186 TRP A N 1
ATOM 1359 C CA . TRP A 1 174 ? 11.315 0.773 -19.696 1.00 16.85 186 TRP A CA 1
ATOM 1360 C C . TRP A 1 174 ? 10.538 -0.263 -18.896 1.00 17.50 186 TRP A C 1
ATOM 1361 O O . TRP A 1 174 ? 9.371 -0.478 -19.219 1.00 18.51 186 TRP A O 1
ATOM 1372 N N . VAL A 1 175 ? 11.209 -0.855 -17.878 1.00 15.86 187 VAL A N 1
ATOM 1373 C CA . VAL A 1 175 ? 10.590 -1.871 -17.039 1.00 16.07 187 VAL A CA 1
ATOM 1374 C C . VAL A 1 175 ? 11.014 -1.678 -15.585 1.00 16.27 187 VAL A C 1
ATOM 1375 O O . VAL A 1 175 ? 12.175 -1.350 -15.349 1.00 16.88 187 VAL A O 1
ATOM 1379 N N . LEU A 1 176 ? 10.068 -1.743 -14.641 1.00 15.76 188 LEU A N 1
ATOM 1380 C CA . LEU A 1 176 ? 10.405 -1.869 -13.233 1.00 15.46 188 LEU A CA 1
ATOM 1381 C C . LEU A 1 176 ? 10.300 -3.346 -12.883 1.00 15.61 188 LEU A C 1
ATOM 1382 O O . LEU A 1 176 ? 9.204 -3.921 -12.819 1.00 16.33 188 LEU A O 1
ATOM 1387 N N . THR A 1 177 ? 11.493 -3.953 -12.727 1.00 15.59 189 THR A N 1
ATOM 1388 C CA . THR A 1 177 ? 11.557 -5.404 -12.622 1.00 16.42 189 THR A CA 1
ATOM 1389 C C . THR A 1 177 ? 10.913 -5.957 -11.351 1.00 15.74 189 THR A C 1
ATOM 1390 O O . THR A 1 177 ? 10.557 -7.143 -11.329 1.00 13.87 189 THR A O 1
ATOM 1394 N N . CYS A 1 178 ? 10.732 -5.153 -10.293 1.00 16.89 190 CYS A N 1
ATOM 1395 C CA . CYS A 1 178 ? 10.055 -5.626 -9.086 1.00 17.07 190 CYS A CA 1
ATOM 1396 C C . CYS A 1 178 ? 8.537 -5.781 -9.245 1.00 16.46 190 CYS A C 1
ATOM 1397 O O . CYS A 1 178 ? 7.883 -6.383 -8.393 1.00 17.21 190 CYS A O 1
ATOM 1400 N N . ALA A 1 179 ? 7.989 -5.263 -10.349 1.00 15.95 191 ALA A N 1
ATOM 1401 C CA . ALA A 1 179 ? 6.545 -5.171 -10.5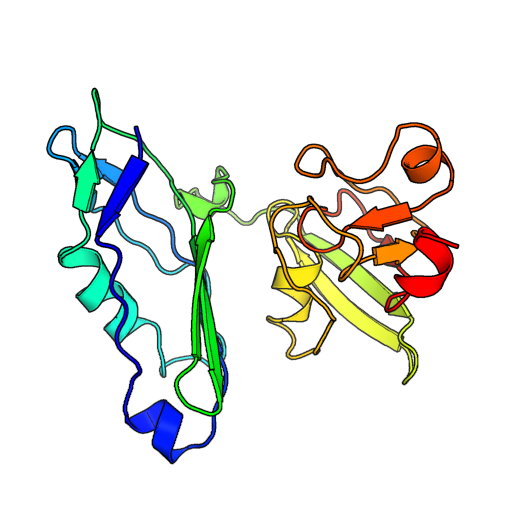21 1.00 16.36 191 ALA A CA 1
ATOM 1402 C C . ALA A 1 179 ? 6.107 -5.671 -11.894 1.00 16.02 191 ALA A C 1
ATOM 1403 O O . ALA A 1 179 ? 4.984 -5.379 -12.303 1.00 17.32 191 ALA A O 1
ATOM 1405 N N . ALA A 1 180 ? 6.988 -6.390 -12.598 1.00 13.62 192 ALA A N 1
ATOM 1406 C CA . ALA A 1 180 ? 6.729 -6.815 -13.960 1.00 14.39 192 ALA A CA 1
ATOM 1407 C C . ALA A 1 180 ? 6.688 -8.343 -14.020 1.00 15.31 192 ALA A C 1
ATOM 1408 O O . ALA A 1 180 ? 7.595 -8.998 -13.495 1.00 16.72 192 ALA A O 1
ATOM 1410 N N . TYR A 1 181 ? 5.652 -8.885 -14.667 1.00 14.65 193 TYR A N 1
ATOM 1411 C CA . TYR A 1 181 ? 5.546 -10.301 -14.964 1.00 15.32 193 TYR A CA 1
ATOM 1412 C C . TYR A 1 181 ? 5.814 -10.536 -16.449 1.00 15.48 193 TYR A C 1
ATOM 1413 O O . TYR A 1 181 ? 5.331 -9.825 -17.317 1.00 16.31 193 TYR A O 1
ATOM 1422 N N . PRO A 1 182 ? 6.510 -11.641 -16.799 1.00 15.79 194 PRO A N 1
ATOM 1423 C CA . PRO A 1 182 ? 6.626 -12.012 -18.201 1.00 17.03 194 PRO A CA 1
ATOM 1424 C C . PRO A 1 182 ? 5.307 -12.578 -18.702 1.00 16.95 194 PRO A C 1
ATOM 1425 O O . PRO A 1 182 ? 4.684 -13.420 -18.036 1.00 17.56 194 PRO A O 1
ATOM 1429 N N . VAL A 1 183 ? 4.982 -12.239 -19.952 1.00 18.06 195 VAL A N 1
ATOM 1430 C CA . VAL A 1 183 ? 3.883 -12.943 -20.605 1.00 20.54 195 VAL A CA 1
ATOM 1431 C C . VAL A 1 183 ? 4.347 -13.632 -21.889 1.00 20.69 195 VAL A C 1
ATOM 1432 O O . VAL A 1 183 ? 3.515 -14.150 -22.647 1.00 19.55 195 VAL A O 1
ATOM 1436 N N . SER A 1 184 ? 5.671 -13.657 -22.078 1.00 18.49 196 SER A N 1
ATOM 1437 C CA . SER A 1 184 ? 6.385 -14.388 -23.117 1.00 19.86 196 SER A CA 1
ATOM 1438 C C . SER A 1 184 ? 7.820 -14.544 -22.628 1.00 19.65 196 SER A C 1
ATOM 1439 O O . SER A 1 184 ? 8.143 -14.010 -21.575 1.00 20.43 196 SER A O 1
ATOM 1442 N N . ASP A 1 185 ? 8.686 -15.235 -23.372 1.00 20.28 197 ASP A N 1
ATOM 1443 C CA . ASP A 1 185 ? 10.112 -15.135 -23.130 1.00 19.91 197 ASP A CA 1
ATOM 1444 C C . ASP A 1 185 ? 10.480 -13.660 -23.322 1.00 18.99 197 ASP A C 1
ATOM 1445 O O . ASP A 1 185 ? 9.946 -13.011 -24.216 1.00 19.23 197 ASP A O 1
ATOM 1450 N N . VAL A 1 186 ? 11.397 -13.156 -22.494 1.00 18.90 198 VAL A N 1
ATOM 1451 C CA . VAL A 1 186 ? 11.813 -11.763 -22.534 1.00 17.82 198 VAL A CA 1
ATOM 1452 C C . VAL A 1 186 ? 13.332 -11.680 -22.415 1.00 18.08 198 VAL A C 1
ATOM 1453 O O . VAL A 1 186 ? 13.976 -12.540 -21.790 1.00 21.37 198 VAL A O 1
ATOM 1457 N N . THR A 1 187 ? 13.884 -10.581 -22.943 1.00 18.68 199 THR A N 1
ATOM 1458 C CA . THR A 1 187 ? 15.255 -10.156 -22.697 1.00 19.51 199 THR A CA 1
ATOM 1459 C C . THR A 1 187 ? 15.188 -8.757 -22.100 1.00 18.12 199 THR A C 1
ATOM 1460 O O . THR A 1 187 ? 14.516 -7.910 -22.685 1.00 17.30 199 THR A O 1
ATOM 1464 N N . ILE A 1 188 ? 15.843 -8.593 -20.940 1.00 18.69 200 ILE A N 1
ATOM 1465 C CA . ILE A 1 188 ? 15.907 -7.325 -20.228 1.00 19.71 200 ILE A CA 1
ATOM 1466 C C . ILE A 1 188 ? 17.345 -6.977 -19.868 1.00 17.99 200 ILE A C 1
ATOM 1467 O O . ILE A 1 188 ? 18.075 -7.779 -19.277 1.00 18.22 200 ILE A O 1
ATOM 1472 N N A GLU A 1 189 ? 17.744 -5.761 -20.256 0.50 19.27 201 GLU A N 1
ATOM 1473 N N B GLU A 1 189 ? 17.722 -5.738 -20.204 0.50 17.92 201 GLU A N 1
ATOM 1474 C CA A GLU A 1 189 ? 18.957 -5.160 -19.742 0.50 19.96 201 GLU A CA 1
ATOM 1475 C CA B GLU A 1 189 ? 18.965 -5.161 -19.736 0.50 17.60 201 GLU A CA 1
ATOM 1476 C C A GLU A 1 189 ? 18.641 -4.627 -18.350 0.50 18.77 201 GLU A C 1
ATOM 1477 C C B GLU A 1 189 ? 18.723 -4.518 -18.377 0.50 17.65 201 GLU A C 1
ATOM 1478 O O A GLU A 1 189 ? 17.640 -3.935 -18.161 0.50 19.16 201 GLU A O 1
ATOM 1479 O O B GLU A 1 189 ? 17.907 -3.600 -18.260 0.50 17.74 201 GLU A O 1
ATOM 1490 N N . THR A 1 190 ? 19.497 -4.965 -17.384 1.00 17.57 202 THR A N 1
ATOM 1491 C CA . THR A 1 190 ? 19.312 -4.565 -15.992 1.00 17.70 202 THR A CA 1
ATOM 1492 C C . THR A 1 190 ? 20.208 -3.379 -15.647 1.00 21.20 202 THR A C 1
ATOM 1493 O O . THR A 1 190 ? 21.012 -2.916 -16.457 1.00 20.23 202 THR A O 1
ATOM 1497 N N . HIS A 1 191 ? 20.044 -2.908 -14.407 1.00 20.10 203 HIS A N 1
ATOM 1498 C CA . HIS A 1 191 ? 20.903 -1.882 -13.852 1.00 18.95 203 HIS A CA 1
ATOM 1499 C C . HIS A 1 191 ? 20.827 -0.603 -14.669 1.00 19.73 203 HIS A C 1
ATOM 1500 O O . HIS A 1 191 ? 21.859 0.001 -14.947 1.00 20.23 203 HIS A O 1
ATOM 1507 N N . LYS A 1 192 ? 19.627 -0.156 -15.043 1.00 18.96 204 LYS A N 1
ATOM 1508 C CA . LYS A 1 192 ? 19.468 0.988 -15.931 1.00 18.69 204 LYS A CA 1
ATOM 1509 C C . LYS A 1 192 ? 18.855 2.185 -15.219 1.00 18.12 204 LYS A C 1
ATOM 1510 O O . LYS A 1 192 ? 18.387 3.114 -15.869 1.00 19.06 204 LYS A O 1
ATOM 1516 N N . GLU A 1 193 ? 18.851 2.164 -13.879 1.00 17.71 205 GLU A N 1
ATOM 1517 C CA . GLU A 1 193 ? 18.259 3.242 -13.113 1.00 16.85 205 GLU A CA 1
ATOM 1518 C C . GLU A 1 193 ? 18.760 4.604 -13.605 1.00 18.58 205 GLU A C 1
ATOM 1519 O O . GLU A 1 193 ? 17.976 5.541 -13.732 1.00 17.95 205 GLU A O 1
ATOM 1525 N N . GLU A 1 194 ? 20.069 4.741 -13.819 1.00 18.80 206 GLU A N 1
ATOM 1526 C CA . GLU A 1 194 ? 20.589 6.083 -14.080 1.00 20.67 206 GLU A CA 1
ATOM 1527 C C . GLU A 1 194 ? 20.156 6.580 -15.459 1.00 20.86 206 GLU A C 1
ATOM 1528 O O . GLU A 1 194 ? 19.798 7.747 -15.646 1.00 22.12 206 GLU A O 1
ATOM 1534 N N . GLU A 1 195 ? 20.038 5.638 -16.391 1.00 20.85 207 GLU A N 1
ATOM 1535 C CA . GLU A 1 195 ? 19.549 5.964 -17.720 1.00 19.99 207 GLU A CA 1
ATOM 1536 C C . GLU A 1 195 ? 18.070 6.320 -17.695 1.00 19.83 207 GLU A C 1
ATOM 1537 O O . GLU A 1 195 ? 17.644 7.193 -18.445 1.00 20.74 207 GLU A O 1
ATOM 1543 N N . LEU A 1 196 ? 17.282 5.615 -16.879 1.00 19.49 208 LEU A N 1
ATOM 1544 C CA . LEU A 1 196 ? 15.871 5.929 -16.780 1.00 18.87 208 LEU A CA 1
ATOM 1545 C C . LEU A 1 196 ? 15.625 7.398 -16.448 1.00 21.16 208 LEU A C 1
ATOM 1546 O O . LEU A 1 196 ? 14.766 8.018 -17.073 1.00 20.30 208 LEU A O 1
ATOM 1551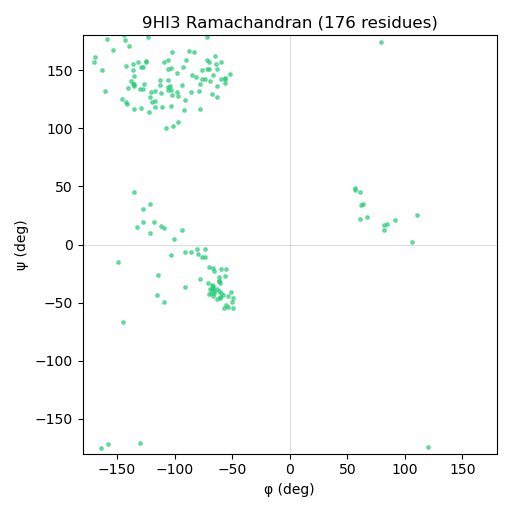 N N . THR A 1 197 ? 16.230 7.914 -15.368 1.00 23.35 209 THR A N 1
ATOM 1552 C CA . THR A 1 197 ? 15.801 9.190 -14.807 1.00 21.69 209 THR A CA 1
ATOM 1553 C C . THR A 1 197 ? 16.550 10.390 -15.391 1.00 29.83 209 THR A C 1
ATOM 1554 O O . THR A 1 197 ? 16.124 11.521 -15.118 1.00 34.96 209 THR A O 1
ATOM 1558 N N . ALA A 1 198 ? 17.570 10.142 -16.220 1.00 31.50 210 ALA A N 1
ATOM 1559 C CA . ALA A 1 198 ? 18.409 11.144 -16.872 1.00 37.58 210 ALA A CA 1
ATOM 1560 C C . ALA A 1 198 ? 17.641 12.128 -17.760 1.00 33.25 210 ALA A C 1
ATOM 1561 O O . ALA A 1 198 ? 16.559 11.657 -18.205 1.00 29.27 210 ALA A O 1
#

GO terms:
  GO:0005515 protein binding (F, IPI)

Secondary structure (DSSP, 8-state):
-EEEE------HHHHHHT--EEEEEEEEE-TTS-EEEEEEEEEESTTTSHHHHHHHHTT-EEE-SS-EEEEEEEEEEETTTEEEEEEE---HHHHT-SS---EEEEEEEETTEEEEEEEETTS-HHHHHHHHT-----SS-SS-SSTTEEEEEES-EE-TT--SS-HHHHHTTEEEGGG-EESS-EEEE---HHHHH-